Protein AF-A0A061JCB0-F1 (afdb_monomer_lite)

Radius of gyration: 28.67 Å; chains: 1; bounding box: 93×59×86 Å

Sequence (333 aa):
MTHAEHAKASSSSSSHDGDSLHECFSLAPPMVACLVRHIDRAMGAVTTPPAIERCVVELQAYFQPYIAASRVVKNCIPGSKLRLQFGKAMDVSTGVSSSLLNVYILAVDQSYSRPRLLTHVARRWRALLEGVGQEGHALVMLYHQDLVDAASFSVHQASGVAGGADGTKRPDQRKADAAVAALEPYFEELKALRFAPHQMCAYLPNEAPIRVLERLRAAFVERTMRLTAAFDGYQQRRLHPARTDSNINSHSNCATAATVDVWNLHECWRRGYDLARHLLQLGVVKEARKVFARMFSVYYYHSEDYGFVKSKATLARLGKFSNVFDPGHFRWA

pLDDT: mean 75.89, std 20.03, range [28.17, 95.88]

Secondary structure (DSSP, 8-state):
-------------------HHHHHT--PPPEEEEE--EE-TTS-EEPPPHHHHHHHHHHHHHH-S-EEGGGT-TTSPTT-EE--EEEEESSSSTTTTT-SEEEEEEESSSTT--HHHHHHHHHHHHHHHHHTT-TTSEEEEEE-HHHHHHHHHHHHHHTT----SS------HHHHHHHHHHHHHHHHHHHHTT--GGGEEE--TTTHHHHHHHHHHHHHHHHHHHHHHHHHHHHHHHHS------------------------HHHHHHHHHHHHHHHHHTT-HHHHHHHHHHHHHHHHHTGGG-HHHH-HHHHHHHTTSPPTT-GGGG---

Organism: NCBI:txid429131

Foldseek 3Di:
DDDDDDDPPPDPPPDPPPCPPCVVPDQDAAEEEEEQWDAFPVRDTDDRPVVVVVLLVLLQVVCPPWDQLCLQDVQFDPPDTGGYHYHYDPDLQPAQQRHLAYEYEDECQDPRHDLVRLLVVVLVSLVNNVVNVNNLRAAYAYEYPLQQLQLVVVVCVVVPVPPPDDDDPRRDVVVNVVVVVSCVSNVVSCVVSVDDPLRYDYDHSVCVSVSNSVSSNVSLVVVLVVLVCQLVVLVVCVVCVDPPPPPPPDDDDDPPPPPSPDRDLVSSVVSLVVNLSSCVSSRNNVVSVVSVVVSVVVCVVCVCVPVLVVDPVSVVVVVPPDDPPPVVVVPDD

Structure (mmCIF, N/CA/C/O backbone):
data_AF-A0A061JCB0-F1
#
_entry.id   AF-A0A061JCB0-F1
#
loop_
_atom_site.group_PDB
_atom_site.id
_atom_site.type_symbol
_atom_site.label_atom_id
_atom_site.label_alt_id
_atom_site.label_comp_id
_atom_site.label_asym_id
_atom_site.label_entity_id
_atom_site.label_seq_id
_atom_site.pdbx_PDB_ins_code
_atom_site.Cartn_x
_atom_site.Cartn_y
_atom_site.Cartn_z
_atom_site.occupancy
_atom_site.B_iso_or_equiv
_atom_site.auth_seq_id
_atom_site.auth_comp_id
_atom_site.auth_asym_id
_atom_site.auth_atom_id
_atom_site.pdbx_PDB_model_num
ATOM 1 N N . MET A 1 1 ? -46.391 -40.003 -29.686 1.00 32.47 1 MET A N 1
ATOM 2 C CA . MET A 1 1 ? -45.315 -40.862 -30.223 1.00 32.47 1 MET A CA 1
ATOM 3 C C . MET A 1 1 ? -44.395 -39.952 -31.033 1.00 32.47 1 MET A C 1
ATOM 5 O O . MET A 1 1 ? -44.839 -39.487 -32.067 1.00 32.47 1 MET A O 1
ATOM 9 N N . THR A 1 2 ? -43.428 -39.267 -30.412 1.00 30.86 2 THR A N 1
ATOM 10 C CA . THR A 1 2 ? -42.030 -39.657 -30.076 1.00 30.86 2 THR A CA 1
ATOM 11 C C . THR A 1 2 ? -41.062 -39.724 -31.265 1.00 30.86 2 THR A C 1
ATOM 13 O O . THR A 1 2 ? -41.384 -40.327 -32.280 1.00 30.86 2 THR A O 1
ATOM 16 N N . HIS A 1 3 ? -39.862 -39.170 -31.011 1.00 29.38 3 HIS A N 1
ATOM 17 C CA . HIS A 1 3 ? -38.623 -39.058 -31.811 1.00 29.38 3 HIS A CA 1
ATOM 18 C C . HIS A 1 3 ? -38.608 -37.926 -32.861 1.00 29.38 3 HIS A C 1
ATOM 20 O O . HIS A 1 3 ? -39.364 -37.970 -33.819 1.00 29.38 3 HIS A O 1
ATOM 26 N N . ALA A 1 4 ? -37.941 -36.775 -32.671 1.00 31.05 4 ALA A N 1
ATOM 27 C CA . ALA A 1 4 ? -36.541 -36.455 -32.320 1.00 31.05 4 ALA A CA 1
ATOM 28 C C . ALA A 1 4 ? -35.542 -36.783 -33.443 1.00 31.05 4 ALA A C 1
ATOM 30 O O . ALA A 1 4 ? -35.268 -37.954 -33.654 1.00 31.05 4 ALA A O 1
ATOM 31 N N . GLU A 1 5 ? -34.992 -35.752 -34.108 1.00 31.31 5 GLU A N 1
ATOM 32 C CA . GLU A 1 5 ? -33.539 -35.505 -34.209 1.00 31.31 5 GLU A CA 1
ATOM 33 C C . GLU A 1 5 ? -33.186 -34.238 -35.030 1.00 31.31 5 GLU A C 1
ATOM 35 O O . GLU A 1 5 ? -33.538 -34.074 -36.192 1.00 31.31 5 GLU A O 1
ATOM 40 N N . HIS A 1 6 ? -32.462 -33.341 -34.353 1.00 30.08 6 HIS A N 1
ATOM 41 C CA . HIS A 1 6 ? -31.379 -32.472 -34.834 1.00 30.08 6 HIS A CA 1
ATOM 42 C C . HIS A 1 6 ? -31.551 -31.578 -36.078 1.00 30.08 6 HIS A C 1
ATOM 44 O O . HIS A 1 6 ? -30.892 -31.754 -37.101 1.00 30.08 6 HIS A O 1
ATOM 50 N N . ALA A 1 7 ? -32.235 -30.445 -35.888 1.00 30.98 7 ALA A N 1
ATOM 51 C CA . ALA A 1 7 ? -31.918 -29.218 -36.618 1.00 30.98 7 ALA A CA 1
ATOM 52 C C . ALA A 1 7 ? -30.652 -28.571 -36.021 1.00 30.98 7 ALA A C 1
ATOM 54 O O . ALA A 1 7 ? -30.688 -27.913 -34.980 1.00 30.98 7 ALA A O 1
ATOM 55 N N . LYS A 1 8 ? -29.510 -28.779 -36.684 1.00 28.89 8 LYS A N 1
ATOM 56 C CA . LYS A 1 8 ? -28.249 -28.072 -36.427 1.00 28.89 8 LYS A CA 1
ATOM 57 C C . LYS A 1 8 ? -28.395 -26.641 -36.960 1.00 28.89 8 LYS A C 1
ATOM 59 O O . LYS A 1 8 ? -28.036 -26.348 -38.095 1.00 28.89 8 LYS A O 1
ATOM 64 N N . ALA A 1 9 ? -28.984 -25.760 -36.156 1.00 29.95 9 ALA A N 1
ATOM 65 C CA . ALA A 1 9 ? -28.981 -24.330 -36.425 1.00 29.95 9 ALA A CA 1
ATOM 66 C C . ALA A 1 9 ? -27.558 -23.802 -36.205 1.00 29.95 9 ALA A C 1
ATOM 68 O O . ALA A 1 9 ? -27.100 -23.629 -35.078 1.00 29.95 9 ALA A O 1
ATOM 69 N N . SER A 1 10 ? -26.845 -23.574 -37.304 1.00 30.05 10 SER A N 1
ATOM 70 C CA . SER A 1 10 ? -25.651 -22.741 -37.353 1.00 30.05 10 SER A CA 1
ATOM 71 C C . SER A 1 10 ? -26.053 -21.289 -37.084 1.00 30.05 10 SER A C 1
ATOM 73 O O . SER A 1 10 ? -26.200 -20.491 -38.007 1.00 30.05 10 SER A O 1
ATOM 75 N N . SER A 1 11 ? -26.281 -20.946 -35.818 1.00 28.17 11 SER A N 1
ATOM 76 C CA . SER A 1 11 ? -26.305 -19.554 -35.386 1.00 28.17 11 SER A CA 1
ATOM 77 C C . SER A 1 11 ? -24.862 -19.119 -35.174 1.00 28.17 11 SER A C 1
ATOM 79 O O . SER A 1 11 ? -24.219 -19.510 -34.200 1.00 28.17 11 SER A O 1
ATOM 81 N N . SER A 1 12 ? -24.355 -18.335 -36.119 1.00 31.73 12 SER A N 1
ATOM 82 C CA . SER A 1 12 ? -23.126 -17.561 -36.007 1.00 31.73 12 SER A CA 1
ATOM 83 C C . SER A 1 12 ? -23.240 -16.588 -34.831 1.00 31.73 12 SER A C 1
ATOM 85 O O . SER A 1 12 ? -23.612 -15.427 -34.998 1.00 31.73 12 SER A O 1
ATOM 87 N N . SER A 1 13 ? -22.955 -17.065 -33.620 1.00 30.12 13 SER A N 1
ATOM 88 C CA . SER A 1 13 ? -22.641 -16.195 -32.498 1.00 30.12 13 SER A CA 1
ATOM 89 C C . SER A 1 13 ? -21.260 -15.619 -32.774 1.00 30.12 13 SER A C 1
ATOM 91 O O . SER A 1 13 ? -20.255 -16.316 -32.637 1.00 30.12 13 SER A O 1
ATOM 93 N N . SER A 1 14 ? -21.230 -14.366 -33.218 1.00 32.16 14 SER A N 1
ATOM 94 C CA . SER A 1 14 ? -20.045 -13.519 -33.244 1.00 32.16 14 SER A CA 1
ATOM 95 C C . SER A 1 14 ? -19.426 -13.502 -31.846 1.00 32.16 14 SER A C 1
ATOM 97 O O . SER A 1 14 ? -19.836 -12.730 -30.977 1.00 32.16 14 SER A O 1
ATOM 99 N N . SER A 1 15 ? -18.475 -14.402 -31.606 1.00 34.78 15 SER A N 1
ATOM 100 C CA . SER A 1 15 ? -17.586 -14.317 -30.463 1.00 34.78 15 SER A CA 1
ATOM 101 C C . SER A 1 15 ? -16.770 -13.051 -30.652 1.00 34.78 15 SER A C 1
ATOM 103 O O . SER A 1 15 ? -16.022 -12.928 -31.619 1.00 34.78 15 SER A O 1
ATOM 105 N N . HIS A 1 16 ? -16.975 -12.099 -29.750 1.00 38.66 16 HIS A N 1
ATOM 106 C CA . HIS A 1 16 ? -16.062 -11.000 -29.518 1.00 38.66 16 HIS A CA 1
ATOM 107 C C . HIS A 1 16 ? -14.629 -11.548 -29.413 1.00 38.66 16 HIS A C 1
ATOM 109 O O . HIS A 1 16 ? -14.226 -12.023 -28.354 1.00 38.66 16 HIS A O 1
ATOM 115 N N . ASP A 1 17 ? -13.864 -11.442 -30.500 1.00 35.50 17 ASP A N 1
ATOM 116 C CA . ASP A 1 17 ? -12.410 -11.289 -30.463 1.00 35.50 17 ASP A CA 1
ATOM 117 C C . ASP A 1 17 ? -12.132 -9.926 -29.812 1.00 35.50 17 ASP A C 1
ATOM 119 O O . ASP A 1 17 ? -11.860 -8.919 -30.462 1.00 35.50 17 ASP A O 1
ATOM 123 N N . GLY A 1 18 ? -12.334 -9.862 -28.497 1.00 39.66 18 GLY A N 1
ATOM 124 C CA . GLY A 1 18 ? -11.894 -8.752 -27.672 1.00 39.66 18 GLY A CA 1
ATOM 125 C C . GLY A 1 18 ? -10.398 -8.895 -27.439 1.00 39.66 18 GLY A C 1
ATOM 126 O O . GLY A 1 18 ? -9.989 -9.585 -26.516 1.00 39.66 18 GLY A O 1
ATOM 127 N N . ASP A 1 19 ? -9.611 -8.273 -28.312 1.00 42.72 19 ASP A N 1
ATOM 128 C CA . ASP A 1 19 ? -8.216 -7.869 -28.130 1.00 42.72 19 ASP A CA 1
ATOM 129 C C . ASP A 1 19 ? -7.320 -8.767 -27.247 1.00 42.72 19 ASP A C 1
ATOM 131 O O . ASP A 1 19 ? -6.926 -8.401 -26.136 1.00 42.72 19 ASP A O 1
ATOM 135 N N . SER A 1 20 ? -6.850 -9.887 -27.797 1.00 44.62 20 SER A N 1
ATOM 136 C CA . SER A 1 20 ? -5.779 -10.705 -27.195 1.00 44.62 20 SER A CA 1
ATOM 137 C C . SER A 1 20 ? -4.491 -9.909 -26.905 1.00 44.62 20 SER A C 1
ATOM 139 O O . SER A 1 20 ? -3.768 -10.195 -25.951 1.00 44.62 20 SER A O 1
ATOM 141 N N . LEU A 1 21 ? -4.222 -8.841 -27.667 1.00 35.22 21 LEU A N 1
ATOM 142 C CA . LEU A 1 21 ? -3.113 -7.914 -27.409 1.00 35.22 21 LEU A CA 1
ATOM 143 C C . LEU A 1 21 ? -3.344 -7.038 -26.168 1.00 35.22 21 LEU A C 1
ATOM 145 O O . LEU A 1 21 ? -2.385 -6.687 -25.478 1.00 35.22 21 LEU A O 1
ATOM 149 N N . HIS A 1 22 ? -4.594 -6.693 -25.851 1.00 41.06 22 HIS A N 1
ATOM 150 C CA . HIS A 1 22 ? -4.912 -5.843 -24.705 1.00 41.06 22 HIS A CA 1
ATOM 151 C C . HIS A 1 22 ? -4.669 -6.576 -23.378 1.00 41.06 22 HIS A C 1
ATOM 153 O O . HIS A 1 22 ? -4.279 -5.940 -22.395 1.00 41.06 22 HIS A O 1
ATOM 159 N N . GLU A 1 23 ? -4.801 -7.907 -23.359 1.00 39.34 23 GLU A N 1
ATOM 160 C CA . GLU A 1 23 ? -4.365 -8.751 -22.241 1.00 39.34 23 GLU A CA 1
ATOM 161 C C . GLU A 1 23 ? -2.835 -8.787 -22.117 1.00 39.34 23 GLU A C 1
ATOM 163 O O . GLU A 1 23 ? -2.316 -8.615 -21.010 1.00 39.34 23 GLU A O 1
ATOM 168 N N . CYS A 1 24 ? -2.098 -8.895 -23.233 1.00 38.78 24 CYS A N 1
ATOM 169 C CA . CYS A 1 24 ? -0.627 -8.918 -23.237 1.00 38.78 24 CYS A CA 1
ATOM 170 C C . CYS A 1 24 ? 0.023 -7.626 -22.711 1.00 38.78 24 CYS A C 1
ATOM 172 O O . CYS A 1 24 ? 1.115 -7.676 -22.142 1.00 38.78 24 CYS A O 1
ATOM 174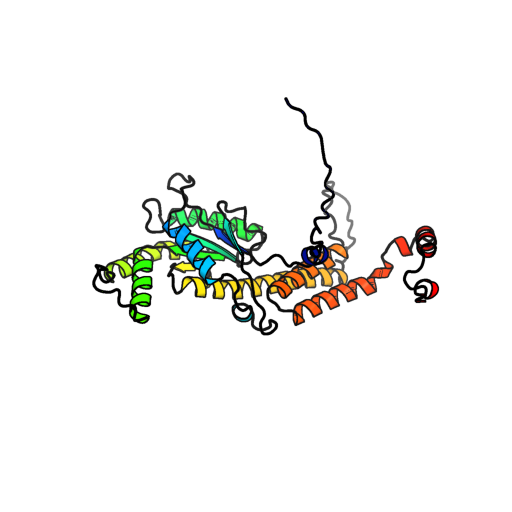 N N . PHE A 1 25 ? -0.637 -6.474 -22.875 1.00 49.41 25 PHE A N 1
ATOM 175 C CA . PHE A 1 25 ? -0.157 -5.174 -22.386 1.00 49.41 25 PHE A CA 1
ATOM 176 C C . PHE A 1 25 ? -0.891 -4.678 -21.131 1.00 49.41 25 PHE A C 1
ATOM 178 O O . PHE A 1 25 ? -0.628 -3.566 -20.659 1.00 49.41 25 PHE A O 1
ATOM 185 N N . SER A 1 26 ? -1.783 -5.490 -20.553 1.00 59.59 26 SER A N 1
ATOM 186 C CA . SER A 1 26 ? -2.476 -5.134 -19.318 1.00 59.59 26 SER A CA 1
ATOM 187 C C . SER A 1 26 ? -1.507 -5.162 -18.128 1.00 59.59 26 SER A C 1
ATOM 189 O O . SER A 1 26 ? -0.981 -6.192 -17.702 1.00 59.59 26 SER A O 1
ATOM 191 N N . LEU A 1 27 ? -1.234 -3.988 -17.561 1.00 70.44 27 LEU A N 1
ATOM 192 C CA . LEU A 1 27 ? -0.465 -3.897 -16.327 1.00 70.44 27 LEU A CA 1
ATOM 193 C C . LEU A 1 27 ? -1.341 -4.400 -15.184 1.00 70.44 27 LEU A C 1
ATOM 195 O O . LEU A 1 27 ? -2.341 -3.764 -14.849 1.00 70.44 27 LEU A O 1
ATOM 199 N N . ALA A 1 28 ? -0.946 -5.515 -14.560 1.00 76.06 28 ALA A N 1
ATOM 200 C CA . ALA A 1 28 ? -1.632 -5.973 -13.356 1.00 76.06 28 ALA A CA 1
ATOM 201 C C . ALA A 1 28 ? -1.696 -4.817 -12.337 1.00 76.06 28 ALA A C 1
ATOM 203 O O . ALA A 1 28 ? -0.666 -4.171 -12.096 1.00 76.06 28 ALA A O 1
ATOM 204 N N . PRO A 1 29 ? -2.872 -4.521 -11.768 1.00 80.06 29 PRO A N 1
ATOM 205 C CA . PRO A 1 29 ? -3.023 -3.431 -10.817 1.00 80.06 29 PRO A CA 1
ATOM 206 C C . PRO A 1 29 ? -2.165 -3.677 -9.565 1.00 80.06 29 PRO A C 1
ATOM 208 O O . PRO A 1 29 ? -2.007 -4.823 -9.136 1.00 80.06 29 PRO A O 1
ATOM 211 N N . PRO A 1 30 ? -1.594 -2.621 -8.964 1.00 85.19 30 PRO A N 1
ATOM 212 C CA . PRO A 1 30 ? -0.829 -2.764 -7.736 1.00 85.19 30 PRO A CA 1
ATOM 213 C C . PRO A 1 30 ? -1.707 -3.267 -6.587 1.00 85.19 30 PRO A C 1
ATOM 215 O O . PRO A 1 30 ? -2.845 -2.827 -6.405 1.00 85.19 30 PRO A O 1
ATOM 218 N N . MET A 1 31 ? -1.145 -4.186 -5.803 1.00 87.75 31 MET A N 1
ATOM 219 C CA . MET A 1 31 ? -1.835 -4.871 -4.714 1.00 87.75 31 MET A CA 1
ATOM 220 C C . MET A 1 31 ? -1.446 -4.296 -3.348 1.00 87.75 31 MET A C 1
ATOM 222 O O . MET A 1 31 ? -0.266 -4.106 -3.059 1.00 87.75 31 MET A O 1
ATOM 226 N N . VAL A 1 32 ? -2.435 -4.081 -2.490 1.00 90.25 32 VAL A N 1
ATOM 227 C CA . VAL A 1 32 ? -2.294 -3.903 -1.045 1.00 90.25 32 VAL A CA 1
ATOM 228 C C . VAL A 1 32 ? -2.710 -5.218 -0.392 1.00 90.25 32 VAL A C 1
ATOM 230 O O . VAL A 1 32 ? -3.867 -5.627 -0.494 1.00 90.25 32 VAL A O 1
ATOM 233 N N . ALA A 1 33 ? -1.760 -5.914 0.227 1.00 89.69 33 ALA A N 1
ATOM 234 C CA . ALA A 1 33 ? -2.024 -7.172 0.914 1.00 89.69 33 ALA A CA 1
ATOM 235 C C . ALA A 1 33 ? -2.429 -6.881 2.363 1.00 89.69 33 ALA A C 1
ATOM 237 O O . ALA A 1 33 ? -1.643 -6.319 3.121 1.00 89.69 33 ALA A O 1
ATOM 238 N N . CYS A 1 34 ? -3.642 -7.259 2.751 1.00 89.25 34 CYS A N 1
ATOM 239 C CA . CYS A 1 34 ? -4.166 -7.101 4.102 1.00 89.25 34 CYS A CA 1
ATOM 240 C C . CYS A 1 34 ? -4.061 -8.432 4.850 1.00 89.25 34 CYS A C 1
ATOM 242 O O . CYS A 1 34 ? -4.858 -9.343 4.622 1.00 89.25 34 CYS A O 1
ATOM 244 N N . LEU A 1 35 ? -3.081 -8.544 5.744 1.00 86.06 35 LEU A N 1
ATOM 245 C CA . LEU A 1 35 ? -2.986 -9.640 6.697 1.00 86.06 35 LEU A CA 1
ATOM 246 C C . LEU A 1 35 ? -4.048 -9.438 7.782 1.00 86.06 35 LEU A C 1
ATOM 248 O O . LEU A 1 35 ? -4.054 -8.431 8.487 1.00 86.06 35 LEU A O 1
ATOM 252 N N . VAL A 1 36 ? -4.940 -10.415 7.908 1.00 81.31 36 VAL A N 1
ATOM 253 C CA . VAL A 1 36 ? -6.072 -10.392 8.857 1.00 81.31 36 VAL A CA 1
ATOM 254 C C . VAL A 1 36 ? -6.073 -11.596 9.797 1.00 81.31 36 VAL A C 1
ATOM 256 O O . VAL A 1 36 ? -7.082 -11.919 10.423 1.00 81.31 36 VAL A O 1
ATOM 259 N N . ARG A 1 37 ? -4.967 -12.341 9.828 1.00 78.19 37 ARG A N 1
ATOM 260 C CA . ARG A 1 37 ? -4.834 -13.526 10.669 1.00 78.19 37 ARG A CA 1
ATOM 261 C C . ARG A 1 37 ? -4.714 -13.099 12.125 1.00 78.19 37 ARG A C 1
ATOM 263 O O . ARG A 1 37 ? -3.803 -12.352 12.469 1.00 78.19 37 ARG A O 1
ATOM 270 N N . HIS A 1 38 ? -5.570 -13.655 12.974 1.00 78.69 38 HIS A N 1
ATOM 271 C CA . HIS A 1 38 ? -5.432 -13.560 14.423 1.00 78.69 38 HIS A CA 1
ATOM 272 C C . HIS A 1 38 ? -4.927 -14.887 14.971 1.00 78.69 38 HIS A C 1
ATOM 274 O O . HIS A 1 38 ? -5.180 -15.955 14.407 1.00 78.69 38 HIS A O 1
ATOM 280 N N . ILE A 1 39 ? -4.166 -14.800 16.053 1.00 78.31 39 ILE A N 1
ATOM 281 C CA . ILE A 1 39 ? -3.607 -15.954 16.743 1.00 78.31 39 ILE A CA 1
ATOM 282 C C . ILE A 1 39 ? -4.070 -15.883 18.199 1.00 78.31 39 ILE A C 1
ATOM 284 O O . ILE A 1 39 ? -4.176 -14.782 18.741 1.00 78.31 39 ILE A O 1
ATOM 288 N N . ASP A 1 40 ? -4.392 -17.025 18.803 1.00 78.75 40 ASP A N 1
ATOM 289 C CA . ASP A 1 40 ? -4.737 -17.123 20.222 1.00 78.75 40 ASP A CA 1
ATOM 290 C C . ASP A 1 40 ? -3.498 -17.337 21.111 1.00 78.75 40 ASP A C 1
ATOM 292 O O . ASP A 1 40 ? -2.347 -17.338 20.668 1.00 78.75 40 ASP A O 1
ATOM 296 N N . ARG A 1 41 ? -3.737 -17.547 22.409 1.00 75.50 41 ARG A N 1
ATOM 297 C CA . ARG A 1 41 ? -2.683 -17.811 23.399 1.00 75.50 41 ARG A CA 1
ATOM 298 C C . ARG A 1 41 ? -1.953 -19.139 23.177 1.00 75.50 41 ARG A C 1
ATOM 300 O O . ARG A 1 41 ? -0.826 -19.272 23.642 1.00 75.50 41 ARG A O 1
ATOM 307 N N . ALA A 1 42 ? -2.581 -20.100 22.505 1.00 79.31 42 ALA A N 1
ATOM 308 C CA . ALA A 1 42 ? -2.003 -21.399 22.178 1.00 79.31 42 ALA A CA 1
ATOM 309 C C . ALA A 1 42 ? -1.254 -21.381 20.834 1.00 79.31 42 ALA A C 1
ATOM 311 O O . ALA A 1 42 ? -0.844 -22.432 20.346 1.00 79.31 42 ALA A O 1
ATOM 312 N N . MET A 1 43 ? -1.054 -20.199 20.238 1.00 75.19 43 MET A N 1
ATOM 313 C CA . MET A 1 43 ? -0.470 -20.025 18.907 1.00 75.19 43 MET A CA 1
ATOM 314 C C . MET A 1 43 ? -1.323 -20.621 17.769 1.00 75.19 43 MET A C 1
ATOM 316 O O . MET A 1 43 ? -0.846 -20.767 16.638 1.00 75.19 43 MET A O 1
ATOM 320 N N . GLY A 1 44 ? -2.595 -20.919 18.045 1.00 77.06 44 GLY A N 1
ATOM 321 C CA . GLY A 1 44 ? -3.584 -21.395 17.088 1.00 77.06 44 GLY A CA 1
ATOM 322 C C . GLY A 1 44 ? -4.169 -20.254 16.261 1.00 77.06 44 GLY A C 1
ATOM 323 O O . GLY A 1 44 ? -4.292 -19.123 16.730 1.00 77.06 44 GLY A O 1
ATOM 324 N N . ALA A 1 45 ? -4.512 -20.529 15.000 1.00 80.81 45 ALA A N 1
ATOM 325 C CA . ALA A 1 45 ? -5.217 -19.558 14.168 1.00 80.81 45 ALA A CA 1
ATOM 326 C C . ALA A 1 45 ? -6.655 -19.378 14.673 1.00 80.81 45 ALA A C 1
ATOM 328 O O . ALA A 1 45 ? -7.362 -20.359 14.889 1.00 80.81 45 ALA A O 1
ATOM 329 N N . VAL A 1 46 ? -7.083 -18.126 14.816 1.00 82.38 46 VAL A N 1
ATOM 330 C CA . VAL A 1 46 ? -8.441 -17.757 15.230 1.00 82.38 46 VAL A CA 1
ATOM 331 C C . VAL A 1 46 ? -9.164 -17.133 14.050 1.00 82.38 46 VAL A C 1
ATOM 333 O O . VAL A 1 46 ? -8.551 -16.447 13.225 1.00 82.38 46 VAL A O 1
ATOM 336 N N . THR A 1 47 ? -10.476 -17.347 13.985 1.00 84.12 47 THR A N 1
ATOM 337 C CA . THR A 1 47 ? -11.358 -16.653 13.048 1.00 84.12 47 THR A CA 1
ATOM 338 C C . THR A 1 47 ? -11.134 -15.146 13.135 1.00 84.12 47 THR A C 1
ATOM 340 O O . THR A 1 47 ? -11.122 -14.572 14.225 1.00 84.12 47 THR A O 1
ATOM 343 N N . THR A 1 48 ? -10.948 -14.502 11.984 1.00 86.62 48 THR A N 1
ATOM 344 C CA . THR A 1 48 ? -10.821 -13.047 11.906 1.00 86.62 48 THR A CA 1
ATOM 345 C C . THR A 1 48 ? -12.069 -12.393 12.514 1.00 86.62 48 THR A C 1
ATOM 347 O O . THR A 1 48 ? -13.179 -12.722 12.092 1.00 86.62 48 THR A O 1
ATOM 350 N N . PRO A 1 49 ? -11.928 -11.473 13.486 1.00 88.56 49 PRO A N 1
ATOM 351 C CA . PRO A 1 49 ? -13.064 -10.768 14.058 1.00 88.56 49 PRO A CA 1
ATOM 352 C C . PRO A 1 49 ? -13.862 -10.025 12.977 1.00 88.56 49 PRO A C 1
ATOM 354 O O . PRO A 1 49 ? -13.253 -9.349 12.141 1.00 88.56 49 PRO A O 1
ATOM 357 N N . PRO A 1 50 ? -15.209 -10.036 13.024 1.00 90.44 50 PRO A N 1
ATOM 358 C CA . PRO A 1 50 ? -16.042 -9.338 12.040 1.00 90.44 50 PRO A CA 1
ATOM 359 C C . PRO A 1 50 ? -15.754 -7.836 11.934 1.00 90.44 50 PRO A C 1
ATOM 361 O O . PRO A 1 50 ? -16.027 -7.213 10.911 1.00 90.44 50 PRO A O 1
ATOM 364 N N . ALA A 1 51 ? -15.228 -7.229 13.001 1.00 90.38 51 ALA A N 1
ATOM 365 C CA . ALA A 1 51 ? -14.835 -5.826 13.004 1.00 90.38 51 ALA A CA 1
ATOM 366 C C . ALA A 1 51 ? -13.628 -5.565 12.084 1.00 90.38 51 ALA A C 1
ATOM 368 O O . ALA A 1 51 ? -13.622 -4.600 11.330 1.00 90.38 51 ALA A O 1
ATOM 369 N N . ILE A 1 52 ? -12.653 -6.478 12.065 1.00 91.38 52 ILE A N 1
ATOM 370 C CA . ILE A 1 52 ? -11.462 -6.391 11.210 1.00 91.38 52 ILE A CA 1
ATOM 371 C C . ILE A 1 52 ? -11.823 -6.619 9.744 1.00 91.38 52 ILE A C 1
ATOM 373 O O . ILE A 1 52 ? -11.290 -5.946 8.863 1.00 91.38 52 ILE A O 1
ATOM 377 N N . GLU A 1 53 ? -12.762 -7.527 9.470 1.00 90.56 53 GLU A N 1
ATOM 378 C CA . GLU A 1 53 ? -13.279 -7.709 8.111 1.00 90.56 53 GLU A CA 1
ATOM 379 C C . GLU A 1 53 ? -13.952 -6.436 7.594 1.00 90.56 53 GLU A C 1
ATOM 381 O O . GLU A 1 53 ? -13.675 -6.014 6.470 1.00 90.56 53 GLU A O 1
ATOM 386 N N . ARG A 1 54 ? -14.753 -5.773 8.440 1.00 91.81 54 ARG A N 1
ATOM 387 C CA . ARG A 1 54 ? -15.348 -4.468 8.126 1.00 91.81 54 ARG A CA 1
ATOM 388 C C . ARG A 1 54 ? -14.288 -3.411 7.825 1.00 91.81 54 ARG A C 1
ATOM 390 O O . ARG A 1 54 ? -14.412 -2.745 6.804 1.00 91.81 54 ARG A O 1
ATOM 397 N N . CYS A 1 55 ? -13.209 -3.327 8.606 1.00 91.94 55 CYS A N 1
ATOM 398 C CA . CYS A 1 55 ? -12.110 -2.396 8.327 1.00 91.94 55 CYS A CA 1
ATOM 399 C C . CYS A 1 55 ? -11.498 -2.597 6.932 1.00 91.94 55 CYS A C 1
ATOM 401 O O . CYS A 1 55 ? -11.223 -1.632 6.222 1.00 91.94 55 CYS A O 1
ATOM 403 N N . VAL A 1 56 ? -11.282 -3.850 6.513 1.00 91.31 56 VAL A N 1
ATOM 404 C CA . VAL A 1 56 ? -10.731 -4.142 5.178 1.00 91.31 56 VAL A CA 1
ATOM 405 C C . VAL A 1 56 ? -11.712 -3.736 4.079 1.00 91.31 56 VAL A C 1
ATOM 407 O O . VAL A 1 56 ? -11.292 -3.150 3.083 1.00 91.31 56 VAL A O 1
ATOM 410 N N . VAL A 1 57 ? -13.008 -4.002 4.268 1.00 92.06 57 VAL A N 1
ATOM 411 C CA . VAL A 1 57 ? -14.061 -3.601 3.322 1.00 92.06 57 VAL A CA 1
ATOM 412 C C . VAL A 1 57 ? -14.172 -2.077 3.225 1.00 92.06 57 VAL A C 1
ATOM 414 O O . VAL A 1 57 ? -14.243 -1.551 2.118 1.00 92.06 57 VAL A O 1
ATOM 417 N N . GLU A 1 58 ? -14.132 -1.359 4.348 1.00 92.00 58 GLU A N 1
ATOM 418 C CA . GLU A 1 58 ? -14.161 0.110 4.399 1.00 92.00 58 GLU A CA 1
ATOM 419 C C . GLU A 1 58 ? -12.956 0.729 3.686 1.00 92.00 58 GLU A C 1
ATOM 421 O O . GLU A 1 58 ? -13.114 1.612 2.840 1.00 92.00 58 GLU A O 1
ATOM 426 N N . LEU A 1 59 ? -11.748 0.229 3.973 1.00 92.75 59 LEU A N 1
ATOM 427 C CA . LEU A 1 59 ? -10.538 0.652 3.273 1.00 92.75 59 LEU A CA 1
ATOM 428 C C . LEU A 1 59 ? -10.668 0.382 1.773 1.00 92.75 59 LEU A C 1
ATOM 430 O O . LEU A 1 59 ? -10.452 1.283 0.966 1.00 92.75 59 LEU A O 1
ATOM 434 N N . GLN A 1 60 ? -11.073 -0.827 1.385 1.00 92.75 60 GLN A N 1
ATOM 435 C CA . GLN A 1 60 ? -11.265 -1.174 -0.019 1.00 92.75 60 GLN A CA 1
ATOM 436 C C . GLN A 1 60 ? -12.271 -0.235 -0.703 1.00 92.75 60 GLN A C 1
ATOM 438 O O . GLN A 1 60 ? -11.981 0.261 -1.792 1.00 92.75 60 GLN A O 1
ATOM 443 N N . ALA A 1 61 ? -13.411 0.041 -0.068 1.00 92.44 61 ALA A N 1
ATOM 444 C CA . ALA A 1 61 ? -14.439 0.933 -0.595 1.00 92.44 61 ALA A CA 1
ATOM 445 C C . ALA A 1 61 ? -13.908 2.359 -0.800 1.00 92.44 61 ALA A C 1
ATOM 447 O O . ALA A 1 61 ? -14.173 2.962 -1.836 1.00 92.44 61 ALA A O 1
ATOM 448 N N . TYR A 1 62 ? -13.088 2.871 0.126 1.00 92.00 62 TYR A N 1
ATOM 449 C CA . TYR A 1 62 ? -12.478 4.199 0.007 1.00 92.00 62 TYR A CA 1
ATOM 450 C C . TYR A 1 62 ? -11.564 4.336 -1.223 1.00 92.00 62 TYR A C 1
ATOM 452 O O . TYR A 1 62 ? -11.470 5.405 -1.830 1.00 92.00 62 TYR A O 1
ATOM 460 N N . PHE A 1 63 ? -10.855 3.266 -1.587 1.00 92.25 63 PHE A N 1
ATOM 461 C CA . PHE A 1 63 ? -9.892 3.272 -2.691 1.00 92.25 63 PHE A CA 1
ATOM 462 C C . PHE A 1 63 ? -10.477 2.821 -4.036 1.00 92.25 63 PHE A C 1
ATOM 464 O O . PHE A 1 63 ? -9.793 2.923 -5.061 1.00 92.25 63 PHE A O 1
ATOM 471 N N . GLN A 1 64 ? -11.714 2.322 -4.050 1.00 89.75 64 GLN A N 1
ATOM 472 C CA . GLN A 1 64 ? -12.379 1.821 -5.247 1.00 89.75 64 GLN A CA 1
ATOM 473 C C . GLN A 1 64 ? -13.308 2.863 -5.893 1.00 89.75 64 GLN A C 1
ATOM 475 O O . GLN A 1 64 ? -13.840 3.738 -5.218 1.00 89.75 64 GLN A O 1
ATOM 480 N N . PRO A 1 65 ? -13.522 2.779 -7.222 1.00 88.12 65 PRO A N 1
ATOM 481 C CA . PRO A 1 65 ? -12.860 1.868 -8.165 1.00 88.12 65 PRO A CA 1
ATOM 482 C C . PRO A 1 65 ? -11.441 2.320 -8.551 1.00 88.12 65 PRO A C 1
ATOM 484 O O . PRO A 1 65 ? -10.623 1.494 -8.961 1.00 88.12 65 PRO A O 1
ATOM 487 N N . TYR A 1 66 ? -11.141 3.614 -8.399 1.00 91.38 66 TYR A N 1
ATOM 488 C CA . TYR A 1 66 ? -9.842 4.205 -8.702 1.00 91.38 66 TYR A CA 1
ATOM 489 C C . TYR A 1 66 ? -9.547 5.393 -7.787 1.00 91.38 66 TYR A C 1
ATOM 491 O O . TYR A 1 66 ? -10.450 6.151 -7.437 1.00 91.38 66 TYR A O 1
ATOM 499 N N . ILE A 1 67 ? -8.264 5.644 -7.530 1.00 92.94 67 ILE A N 1
ATOM 500 C CA . ILE A 1 67 ? -7.785 6.916 -6.978 1.00 92.94 67 ILE A CA 1
ATOM 501 C C . ILE A 1 67 ? -6.945 7.674 -8.002 1.00 92.94 67 ILE A C 1
ATOM 503 O O . ILE A 1 67 ? -6.354 7.080 -8.900 1.00 92.94 67 ILE A O 1
ATOM 507 N N . ALA A 1 68 ? -6.849 8.996 -7.870 1.00 92.31 68 ALA A N 1
ATOM 508 C CA . ALA A 1 68 ? -5.912 9.763 -8.684 1.00 92.31 68 ALA A CA 1
ATOM 509 C C . ALA A 1 68 ? -4.469 9.333 -8.368 1.00 92.31 68 ALA A C 1
ATOM 511 O O . ALA A 1 68 ? -4.060 9.347 -7.204 1.00 92.31 68 ALA A O 1
ATOM 512 N N . ALA A 1 69 ? -3.684 8.984 -9.393 1.00 92.00 69 ALA A N 1
ATOM 513 C CA . ALA A 1 69 ? -2.287 8.574 -9.220 1.00 92.00 69 ALA A CA 1
ATOM 514 C C . ALA A 1 69 ? -1.435 9.683 -8.576 1.00 92.00 69 ALA A C 1
ATOM 516 O O . ALA A 1 69 ? -0.506 9.394 -7.820 1.00 92.00 69 ALA A O 1
ATOM 517 N N . SER A 1 70 ? -1.828 10.948 -8.769 1.00 93.06 70 SER A N 1
ATOM 518 C CA . SER A 1 70 ? -1.221 12.121 -8.129 1.00 93.06 70 SER A CA 1
ATOM 519 C C . SER A 1 70 ? -1.290 12.091 -6.600 1.00 93.06 70 SER A C 1
ATOM 521 O O . SER A 1 70 ? -0.475 12.722 -5.927 1.00 93.06 70 SER A O 1
ATOM 523 N N . ARG A 1 71 ? -2.221 11.317 -6.019 1.00 91.94 71 ARG A N 1
ATOM 524 C CA . ARG A 1 71 ? -2.272 11.086 -4.570 1.00 91.94 71 ARG A CA 1
ATOM 525 C C . ARG A 1 71 ? -1.121 10.216 -4.080 1.00 91.94 71 ARG A C 1
ATOM 527 O O . ARG A 1 71 ? -0.876 10.248 -2.880 1.00 91.94 71 ARG A O 1
ATOM 534 N N . VAL A 1 72 ? -0.434 9.473 -4.949 1.00 91.00 72 VAL A N 1
ATOM 535 C CA . VAL A 1 72 ? 0.679 8.573 -4.596 1.00 91.00 72 VAL A CA 1
ATOM 536 C C . VAL A 1 72 ? 2.015 9.065 -5.170 1.00 91.00 72 VAL A C 1
ATOM 538 O O . VAL A 1 72 ? 3.045 8.918 -4.519 1.00 91.00 72 VAL A O 1
ATOM 541 N N . VAL A 1 73 ? 2.023 9.704 -6.344 1.00 92.00 73 VAL A N 1
ATOM 542 C CA . VAL A 1 73 ? 3.254 10.163 -7.008 1.00 92.00 73 VAL A CA 1
ATOM 543 C C . VAL A 1 73 ? 3.093 11.551 -7.638 1.00 92.00 73 VAL A C 1
ATOM 545 O O . VAL A 1 73 ? 2.074 11.854 -8.242 1.00 92.00 73 VAL A O 1
ATOM 548 N N . LYS A 1 74 ? 4.115 12.411 -7.532 1.00 85.19 74 LYS A N 1
ATOM 549 C CA . LYS A 1 74 ? 4.052 13.813 -8.002 1.00 85.19 74 LYS A CA 1
ATOM 550 C C . LYS A 1 74 ? 4.220 13.993 -9.524 1.00 85.19 74 LYS A C 1
ATOM 552 O O . LYS A 1 74 ? 3.816 15.021 -10.048 1.00 85.19 74 LYS A O 1
ATOM 557 N N . ASN A 1 75 ? 4.774 13.002 -10.230 1.00 87.12 75 ASN A N 1
ATOM 558 C CA . ASN A 1 75 ? 5.178 13.100 -11.645 1.00 87.12 75 ASN A CA 1
ATOM 559 C C . ASN A 1 75 ? 4.408 12.142 -12.579 1.00 87.12 75 ASN A C 1
ATOM 561 O O . ASN A 1 75 ? 4.956 11.669 -13.577 1.00 87.12 75 ASN A O 1
ATOM 565 N N . CYS A 1 76 ? 3.162 11.803 -12.245 1.00 90.69 76 CYS A N 1
ATOM 566 C CA . CYS A 1 76 ? 2.301 11.021 -13.134 1.00 90.69 76 CYS A CA 1
ATOM 567 C C . CYS A 1 76 ? 1.681 11.885 -14.241 1.00 90.69 76 CYS A C 1
ATOM 569 O O . CYS A 1 76 ? 1.542 13.100 -14.090 1.00 90.69 76 CYS A O 1
ATOM 571 N N . ILE A 1 77 ? 1.231 11.254 -15.328 1.00 90.94 77 ILE A N 1
ATOM 572 C CA . ILE A 1 77 ? 0.411 11.924 -16.346 1.00 90.94 77 ILE A CA 1
ATOM 573 C C . ILE A 1 77 ? -0.865 12.498 -15.690 1.00 90.94 77 ILE A C 1
ATOM 575 O O . ILE A 1 77 ? -1.534 11.773 -14.942 1.00 90.94 77 ILE A O 1
ATOM 579 N N . PRO A 1 78 ? -1.239 13.764 -15.959 1.00 88.75 78 PRO A N 1
ATOM 580 C CA . PRO A 1 78 ? -2.491 14.343 -15.476 1.00 88.75 78 PRO A CA 1
ATOM 581 C C . PRO A 1 78 ? -3.709 13.483 -15.833 1.00 88.75 78 PRO A C 1
ATOM 583 O O . PRO A 1 78 ? -3.825 12.986 -16.948 1.00 88.75 78 PRO A O 1
ATOM 586 N N . GLY A 1 79 ? -4.615 13.283 -14.875 1.00 86.12 79 GLY A N 1
ATOM 587 C CA . GLY A 1 79 ? -5.796 12.431 -15.063 1.00 86.12 79 GLY A CA 1
ATOM 588 C C . GLY A 1 79 ? -5.544 10.924 -14.919 1.00 86.12 79 GLY A C 1
ATOM 589 O O . GLY A 1 79 ? -6.501 10.155 -14.997 1.00 86.12 79 GLY A O 1
ATOM 590 N N . SER A 1 80 ? -4.305 10.488 -14.651 1.00 87.94 80 SER A N 1
ATOM 591 C CA . SER A 1 80 ? -4.000 9.073 -14.392 1.00 87.94 80 SER A CA 1
ATOM 592 C C . SER A 1 80 ? -4.803 8.532 -13.210 1.00 87.94 80 SER A C 1
ATOM 594 O O . SER A 1 80 ? -4.781 9.091 -12.106 1.00 87.94 80 SER A O 1
ATOM 596 N N . LYS A 1 81 ? -5.475 7.404 -13.440 1.00 89.38 81 LYS A N 1
ATOM 597 C CA . LYS A 1 81 ? -6.273 6.688 -12.446 1.00 89.38 81 LYS A CA 1
ATOM 598 C C . LYS A 1 81 ? -5.552 5.411 -12.032 1.00 89.38 81 LYS A C 1
ATOM 600 O O . LYS A 1 81 ? -5.145 4.620 -12.875 1.00 89.38 81 LYS A O 1
ATOM 605 N N . LEU A 1 82 ? -5.411 5.215 -10.729 1.00 88.62 82 LEU A N 1
ATOM 606 C CA . LEU A 1 82 ? -4.774 4.059 -10.118 1.00 88.62 82 LEU A CA 1
ATOM 607 C C . LEU A 1 82 ? -5.848 3.133 -9.553 1.00 88.62 82 LEU A C 1
ATOM 609 O O . LEU A 1 82 ? -6.594 3.526 -8.655 1.00 88.62 82 LEU A O 1
ATOM 613 N N . ARG A 1 83 ? -5.904 1.899 -10.057 1.00 89.44 83 ARG A N 1
ATOM 614 C CA . ARG A 1 83 ? -6.724 0.831 -9.476 1.00 89.44 83 ARG A CA 1
ATOM 615 C C . ARG A 1 83 ? -5.886 0.076 -8.455 1.00 89.44 83 ARG A C 1
ATOM 617 O O . ARG A 1 83 ? -4.955 -0.623 -8.841 1.00 89.44 83 ARG A O 1
ATOM 624 N N . LEU A 1 84 ? -6.216 0.211 -7.176 1.00 88.69 84 LEU A N 1
ATOM 625 C CA . LEU A 1 84 ? -5.604 -0.589 -6.118 1.00 88.69 84 LEU A CA 1
ATOM 626 C C . LEU A 1 84 ? -6.414 -1.871 -5.916 1.00 88.69 84 LEU A C 1
ATOM 628 O O . LEU A 1 84 ? -7.634 -1.825 -5.754 1.00 88.69 84 LEU A O 1
ATOM 632 N N . GLN A 1 85 ? -5.739 -3.016 -5.927 1.00 88.50 85 GLN A N 1
ATOM 633 C CA . GLN A 1 85 ? -6.335 -4.277 -5.494 1.00 88.50 85 GLN A CA 1
ATOM 634 C C . GLN A 1 85 ? -6.081 -4.478 -4.006 1.00 88.50 85 GLN A C 1
ATOM 636 O O . GLN A 1 85 ? -4.940 -4.404 -3.568 1.00 88.50 85 GLN A O 1
ATOM 641 N N . PHE A 1 86 ? -7.129 -4.770 -3.242 1.00 87.81 86 PHE A N 1
ATOM 642 C CA . PHE A 1 86 ? -7.014 -5.161 -1.841 1.00 87.81 86 PHE A CA 1
ATOM 643 C C . PHE A 1 86 ? -7.148 -6.679 -1.762 1.00 87.81 86 PHE A C 1
ATOM 645 O O . PHE A 1 86 ? -8.181 -7.234 -2.126 1.00 87.81 86 PHE A O 1
ATOM 652 N N . GLY A 1 87 ? -6.070 -7.349 -1.362 1.00 83.19 87 GLY A N 1
ATOM 653 C CA . GLY A 1 87 ? -6.024 -8.801 -1.225 1.00 83.19 87 GLY A CA 1
ATOM 654 C C . GLY A 1 87 ? -6.044 -9.197 0.243 1.00 83.19 87 GLY A C 1
ATOM 655 O O . GLY A 1 87 ? -5.137 -8.826 0.985 1.00 83.19 87 GLY A O 1
ATOM 656 N N . LYS A 1 88 ? -7.047 -9.970 0.670 1.00 84.94 88 LYS A N 1
ATOM 657 C CA . LYS A 1 88 ? -7.072 -10.569 2.010 1.00 84.94 88 LYS A CA 1
ATOM 658 C C . LYS A 1 88 ? -6.054 -11.711 2.060 1.00 84.94 88 LYS A C 1
ATOM 660 O O . LYS A 1 88 ? -6.196 -12.696 1.341 1.00 84.94 88 LYS A O 1
ATOM 665 N N . ALA A 1 89 ? -5.040 -11.590 2.909 1.00 79.81 89 ALA A N 1
ATOM 666 C CA . ALA A 1 89 ? -4.053 -12.633 3.148 1.00 79.81 89 ALA A CA 1
ATOM 667 C C . ALA A 1 89 ? -4.353 -13.324 4.484 1.00 79.81 89 ALA A C 1
ATOM 669 O O . ALA A 1 89 ? -4.342 -12.694 5.545 1.00 79.81 89 ALA A O 1
ATOM 670 N N . MET A 1 90 ? -4.634 -14.628 4.422 1.00 74.38 90 MET A N 1
ATOM 671 C CA . MET A 1 90 ? -4.831 -15.465 5.614 1.00 74.38 90 MET A CA 1
ATOM 672 C C . MET A 1 90 ? -3.514 -16.021 6.145 1.00 74.38 90 MET A C 1
ATOM 674 O O . MET A 1 90 ? -3.415 -16.327 7.332 1.00 74.38 90 MET A O 1
ATOM 678 N N . ASP A 1 91 ? -2.503 -16.134 5.283 1.00 70.06 91 ASP A N 1
ATOM 679 C CA . ASP A 1 91 ? -1.165 -16.513 5.691 1.00 70.06 91 ASP A CA 1
ATOM 680 C C . ASP A 1 91 ? -0.158 -15.402 5.419 1.00 70.06 91 ASP A C 1
ATOM 682 O O . ASP A 1 91 ? -0.269 -14.593 4.496 1.00 70.06 91 ASP A O 1
ATOM 686 N N . VAL A 1 92 ? 0.860 -15.407 6.264 1.00 65.06 92 VAL A N 1
ATOM 687 C CA . VAL A 1 92 ? 1.963 -14.462 6.272 1.00 65.06 92 VAL A CA 1
ATOM 688 C C . VAL A 1 92 ? 2.826 -14.618 5.010 1.00 65.06 92 VAL A C 1
ATOM 690 O O . VAL A 1 92 ? 3.558 -13.702 4.666 1.00 65.06 92 VAL A O 1
ATOM 693 N N . SER A 1 93 ? 2.726 -15.753 4.303 1.00 60.56 93 SER A N 1
ATOM 694 C CA . SER A 1 93 ? 3.504 -16.091 3.104 1.00 60.56 93 SER A CA 1
ATOM 695 C C . SER A 1 93 ? 2.836 -15.691 1.777 1.00 60.56 93 SER A C 1
ATOM 697 O O . SER A 1 93 ? 3.521 -15.344 0.817 1.00 60.56 93 SER A O 1
ATOM 699 N N . THR A 1 94 ? 1.502 -15.695 1.704 1.00 59.03 94 THR A N 1
ATOM 700 C CA . THR A 1 94 ? 0.763 -15.728 0.426 1.00 59.03 94 THR A CA 1
ATOM 701 C C . THR A 1 94 ? 0.676 -14.395 -0.328 1.00 59.03 94 THR A C 1
ATOM 703 O O . THR A 1 94 ? 0.246 -14.387 -1.475 1.00 59.03 94 THR A O 1
ATOM 706 N N . GLY A 1 95 ? 1.062 -13.268 0.281 1.00 59.56 95 GLY A N 1
ATOM 707 C CA . GLY A 1 95 ? 0.835 -11.928 -0.293 1.00 59.56 95 GLY A CA 1
ATOM 708 C C . GLY A 1 95 ? 2.059 -11.016 -0.396 1.00 59.56 95 GLY A C 1
ATOM 709 O O . GLY A 1 95 ? 1.919 -9.873 -0.821 1.00 59.56 95 GLY A O 1
ATOM 710 N N . VAL A 1 96 ? 3.245 -11.478 0.010 1.00 60.62 96 VAL A N 1
ATOM 711 C CA . VAL A 1 96 ? 4.365 -10.572 0.325 1.00 60.62 96 VAL A CA 1
ATOM 712 C C . VAL A 1 96 ? 5.220 -10.215 -0.892 1.00 60.62 96 VAL A C 1
ATOM 714 O O . VAL A 1 96 ? 5.707 -9.096 -1.001 1.00 60.62 96 VAL A O 1
ATOM 717 N N . SER A 1 97 ? 5.403 -11.139 -1.835 1.00 60.84 97 SER A N 1
ATOM 718 C CA . SER A 1 97 ? 6.374 -10.978 -2.928 1.00 60.84 97 SER A CA 1
ATOM 719 C C . SER A 1 97 ? 5.930 -10.019 -4.041 1.00 60.84 97 SER A C 1
ATOM 721 O O . SER A 1 97 ? 6.775 -9.475 -4.752 1.00 60.84 97 SER A O 1
ATOM 723 N N . SER A 1 98 ? 4.625 -9.774 -4.199 1.00 69.69 98 SER A N 1
ATOM 724 C CA . SER A 1 98 ? 4.070 -8.946 -5.284 1.00 69.69 98 SER A CA 1
ATOM 725 C C . SER A 1 98 ? 3.333 -7.688 -4.820 1.00 69.69 98 SER A C 1
ATOM 727 O O . SER A 1 98 ? 2.946 -6.872 -5.662 1.00 69.69 98 SER A O 1
ATOM 729 N N . SER A 1 99 ? 3.139 -7.496 -3.515 1.00 82.44 99 SER A N 1
ATOM 730 C CA . SER A 1 99 ? 2.406 -6.350 -2.977 1.00 82.44 99 SER A CA 1
ATOM 731 C C . SER A 1 99 ? 3.209 -5.045 -3.081 1.00 82.44 99 SER A C 1
ATOM 733 O O . SER A 1 99 ? 4.440 -5.014 -3.115 1.00 82.44 99 SER A O 1
ATOM 735 N N . LEU A 1 100 ? 2.493 -3.930 -3.209 1.00 86.44 100 LEU A N 1
ATOM 736 C CA . LEU A 1 100 ? 3.043 -2.580 -3.085 1.00 86.44 100 LEU A CA 1
ATOM 737 C C . LEU A 1 100 ? 3.088 -2.144 -1.615 1.00 86.44 100 LEU A C 1
ATOM 739 O O . LEU A 1 100 ? 3.965 -1.379 -1.231 1.00 86.44 100 LEU A O 1
ATOM 743 N N . LEU A 1 101 ? 2.145 -2.634 -0.811 1.00 91.50 101 LEU A N 1
ATOM 744 C CA . LEU A 1 101 ? 2.054 -2.389 0.621 1.00 91.50 101 LEU A CA 1
ATOM 745 C C . LEU A 1 101 ? 1.457 -3.616 1.314 1.00 91.50 101 LEU A C 1
ATOM 747 O O . LEU A 1 101 ? 0.470 -4.179 0.840 1.00 91.50 101 LEU A O 1
ATOM 751 N N . ASN A 1 102 ? 2.031 -3.991 2.452 1.00 91.69 102 ASN A N 1
ATOM 752 C CA . ASN A 1 102 ? 1.531 -5.037 3.329 1.00 91.69 102 ASN A CA 1
ATOM 753 C C . ASN A 1 102 ? 0.947 -4.380 4.586 1.00 91.69 102 ASN A C 1
ATOM 755 O O . ASN A 1 102 ? 1.664 -3.733 5.347 1.00 91.69 102 ASN A O 1
ATOM 759 N N . VAL A 1 103 ? -0.356 -4.524 4.794 1.00 93.00 103 VAL A N 1
ATOM 760 C CA . VAL A 1 103 ? -1.084 -3.972 5.940 1.00 93.00 103 VAL A CA 1
ATOM 761 C C . VAL A 1 103 ? -1.433 -5.108 6.887 1.00 93.00 103 VAL A C 1
ATOM 763 O O . VAL A 1 103 ? -2.001 -6.105 6.456 1.00 93.00 103 VAL A O 1
ATOM 766 N N . TYR A 1 104 ? -1.135 -4.959 8.170 1.00 92.25 104 TYR A N 1
ATOM 767 C CA . TYR A 1 104 ? -1.567 -5.880 9.213 1.00 92.25 104 TYR A CA 1
ATOM 768 C C . TYR A 1 104 ? -2.487 -5.148 10.185 1.00 92.25 104 TYR A C 1
ATOM 770 O O . TYR A 1 104 ? -2.068 -4.160 10.782 1.00 92.25 104 TYR A O 1
ATOM 778 N N . ILE A 1 105 ? -3.730 -5.613 10.336 1.00 92.06 105 ILE A N 1
ATOM 779 C CA . ILE A 1 105 ? -4.700 -5.017 11.266 1.00 92.06 105 ILE A CA 1
ATOM 780 C C . ILE A 1 105 ? -4.908 -5.975 12.441 1.00 92.06 105 ILE A C 1
ATOM 782 O O . ILE A 1 105 ? -5.326 -7.114 12.245 1.00 92.06 105 ILE A O 1
ATOM 786 N N . LEU A 1 106 ? -4.631 -5.511 13.661 1.00 90.50 106 LEU A N 1
ATOM 787 C CA . LEU A 1 106 ? -4.804 -6.284 14.890 1.00 90.50 106 LEU A CA 1
ATOM 788 C C . LEU A 1 106 ? -5.858 -5.638 15.792 1.00 90.50 106 LEU A C 1
ATOM 790 O O . LEU A 1 106 ? -5.677 -4.516 16.248 1.00 90.50 106 LEU A O 1
ATOM 794 N N . ALA A 1 107 ? -6.896 -6.393 16.138 1.00 91.75 107 ALA A N 1
ATOM 795 C CA . ALA A 1 107 ? -7.854 -6.063 17.185 1.00 91.75 107 ALA A CA 1
ATOM 796 C C . ALA A 1 107 ? -7.205 -6.257 18.559 1.00 91.75 107 ALA A C 1
ATOM 798 O O . ALA A 1 107 ? -6.858 -7.382 18.922 1.00 91.75 107 ALA A O 1
ATOM 799 N N . VAL A 1 108 ? -7.014 -5.177 19.312 1.00 90.62 108 VAL A N 1
ATOM 800 C CA . VAL A 1 108 ? -6.395 -5.206 20.650 1.00 90.62 108 VAL A CA 1
ATOM 801 C C . VAL A 1 108 ? -7.411 -5.376 21.780 1.00 90.62 108 VAL A C 1
ATOM 803 O O . VAL A 1 108 ? -7.026 -5.693 22.900 1.00 90.62 108 VAL A O 1
ATOM 806 N N . ASP A 1 109 ? -8.693 -5.200 21.472 1.00 89.19 109 ASP A N 1
ATOM 807 C CA . ASP A 1 109 ? -9.836 -5.269 22.388 1.00 89.19 109 ASP A CA 1
ATOM 808 C C . ASP A 1 109 ? -10.401 -6.692 22.562 1.00 89.19 109 ASP A C 1
ATOM 810 O O . ASP A 1 109 ? -11.355 -6.914 23.306 1.00 89.19 109 ASP A O 1
ATOM 814 N N . GLN A 1 110 ? -9.803 -7.682 21.897 1.00 88.75 110 GLN A N 1
ATOM 815 C CA . GLN A 1 110 ? -10.209 -9.080 22.007 1.00 88.75 110 GLN A CA 1
ATOM 816 C C . GLN A 1 110 ? -9.590 -9.747 23.242 1.00 88.75 110 GLN A C 1
ATOM 818 O O . GLN A 1 110 ? -8.447 -9.491 23.610 1.00 88.75 110 GLN A O 1
ATOM 823 N N . SER A 1 111 ? -10.307 -10.693 23.855 1.00 84.06 111 SER A N 1
ATOM 824 C CA . SER A 1 111 ? -9.885 -11.381 25.094 1.00 84.06 111 SER A CA 1
ATOM 825 C C . SER A 1 111 ? -8.579 -12.190 24.970 1.00 84.06 111 SER A C 1
ATOM 827 O O . SER A 1 111 ? -7.875 -12.453 25.961 1.00 84.06 111 SER A O 1
ATOM 829 N N . TYR A 1 112 ? -8.251 -12.604 23.746 1.00 80.31 112 TYR A N 1
ATOM 830 C CA . TYR A 1 112 ? -7.012 -13.298 23.412 1.00 80.31 112 TYR A CA 1
ATOM 831 C C . TYR A 1 112 ? -5.850 -12.341 23.116 1.00 80.31 112 TYR A C 1
ATOM 833 O O . TYR A 1 112 ? -4.696 -12.767 23.193 1.00 80.31 112 T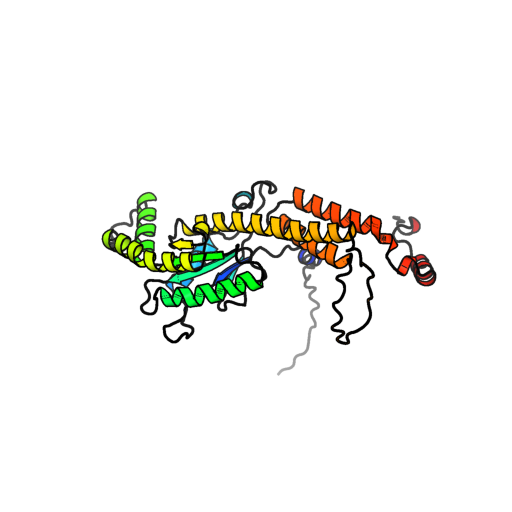YR A O 1
ATOM 841 N N . SER A 1 113 ? -6.126 -11.066 22.832 1.00 82.38 113 SER A N 1
ATOM 842 C CA . SER A 1 113 ? -5.112 -10.079 22.478 1.00 82.38 113 SER A CA 1
ATOM 843 C C . SER A 1 113 ? -4.273 -9.708 23.691 1.00 82.38 113 SER A C 1
ATOM 845 O O . SER A 1 113 ? -4.774 -9.363 24.761 1.00 82.38 113 SER A O 1
ATOM 847 N N . ARG A 1 114 ? -2.956 -9.822 23.530 1.00 82.19 114 ARG A N 1
ATOM 848 C CA . ARG A 1 114 ? -1.962 -9.337 24.486 1.00 82.19 114 ARG A CA 1
ATOM 849 C C . ARG A 1 114 ? -0.784 -8.761 23.719 1.00 82.19 114 ARG A C 1
ATOM 851 O O . ARG A 1 114 ? -0.469 -9.319 22.664 1.00 82.19 114 ARG A O 1
ATOM 858 N N . PRO A 1 115 ? -0.084 -7.754 24.271 1.00 80.62 115 PRO A N 1
ATOM 859 C CA . PRO A 1 115 ? 1.118 -7.200 23.659 1.00 80.62 115 PRO A CA 1
ATOM 860 C C . PRO A 1 115 ? 2.076 -8.307 23.202 1.00 80.62 115 PRO A C 1
ATOM 862 O O . PRO A 1 115 ? 2.203 -8.534 22.004 1.00 80.62 115 PRO A O 1
ATOM 865 N N . ARG A 1 116 ? 2.577 -9.146 24.120 1.00 81.38 116 ARG A N 1
ATOM 866 C CA . ARG A 1 116 ? 3.554 -10.213 23.804 1.00 81.38 116 ARG A CA 1
ATOM 867 C C . ARG A 1 116 ? 3.183 -11.123 22.623 1.00 81.38 116 ARG A C 1
ATOM 869 O O . ARG A 1 116 ? 4.072 -11.646 21.950 1.00 81.38 116 ARG A O 1
ATOM 876 N N . LEU A 1 117 ? 1.888 -11.334 22.379 1.00 80.38 117 LEU A N 1
ATOM 877 C CA . LEU A 1 117 ? 1.400 -12.120 21.248 1.00 80.38 117 LEU A CA 1
ATOM 878 C C . LEU A 1 117 ? 1.555 -11.360 19.921 1.00 80.38 117 LEU 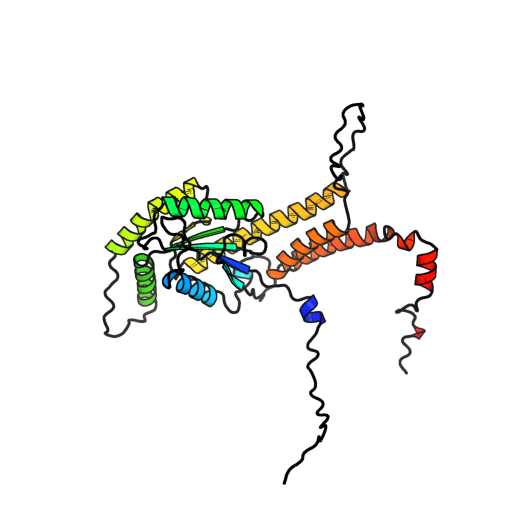A C 1
ATOM 880 O O . LEU A 1 117 ? 2.023 -11.946 18.943 1.00 80.38 117 LEU A O 1
ATOM 884 N N . LEU A 1 118 ? 1.258 -10.053 19.901 1.00 82.50 118 LEU A N 1
ATOM 885 C CA . LEU A 1 118 ? 1.568 -9.167 18.774 1.00 82.50 118 LEU A CA 1
ATOM 886 C C . LEU A 1 118 ? 3.052 -9.246 18.425 1.00 82.50 118 LEU A C 1
ATOM 888 O O . LEU A 1 118 ? 3.372 -9.447 17.256 1.00 82.50 118 LEU A O 1
ATOM 892 N N . THR A 1 119 ? 3.947 -9.160 19.415 1.00 83.81 119 THR A N 1
ATOM 893 C CA . THR A 1 119 ? 5.392 -9.260 19.162 1.00 83.81 119 THR A CA 1
ATOM 894 C C . THR A 1 119 ? 5.754 -10.520 18.380 1.00 83.81 119 THR A C 1
ATOM 896 O O . THR A 1 119 ? 6.532 -10.453 17.429 1.00 83.81 119 THR A O 1
ATOM 899 N N . HIS A 1 120 ? 5.192 -11.676 18.737 1.00 84.25 120 HIS A N 1
ATOM 900 C CA . HIS A 1 120 ? 5.515 -12.921 18.045 1.00 84.25 120 HIS A CA 1
ATOM 901 C C . HIS A 1 120 ? 5.040 -12.910 16.583 1.00 84.25 120 HIS A C 1
ATOM 903 O O . HIS A 1 120 ? 5.808 -13.243 15.676 1.00 84.25 120 HIS A O 1
ATOM 909 N N . VAL A 1 121 ? 3.793 -12.492 16.340 1.00 84.69 121 VAL A N 1
ATOM 910 C CA . VAL A 1 121 ? 3.214 -12.451 14.987 1.00 84.69 121 VAL A CA 1
ATOM 911 C C . VAL A 1 121 ? 3.906 -11.403 14.122 1.00 84.69 121 VAL A C 1
ATOM 913 O O . VAL A 1 121 ? 4.338 -11.711 13.011 1.00 84.69 121 VAL A O 1
ATOM 916 N N . ALA A 1 122 ? 4.077 -10.190 14.646 1.00 87.06 122 ALA A N 1
ATOM 917 C CA . ALA A 1 122 ? 4.727 -9.091 13.946 1.00 87.06 122 ALA A CA 1
ATOM 918 C C . ALA A 1 122 ? 6.197 -9.403 13.640 1.00 87.06 122 ALA A C 1
ATOM 920 O O . ALA A 1 122 ? 6.666 -9.066 12.556 1.00 87.06 122 ALA A O 1
ATOM 921 N N . ARG A 1 123 ? 6.915 -10.102 14.533 1.00 88.19 123 ARG A N 1
ATOM 922 C CA . ARG A 1 123 ? 8.288 -10.563 14.275 1.00 88.19 123 ARG A CA 1
ATOM 923 C C . ARG A 1 123 ? 8.341 -11.571 13.132 1.00 88.19 123 ARG A C 1
ATOM 925 O O . ARG A 1 123 ? 9.161 -11.415 12.235 1.00 88.19 123 ARG A O 1
ATOM 932 N N . ARG A 1 124 ? 7.469 -12.586 13.138 1.00 86.25 124 ARG A N 1
ATOM 933 C CA . ARG A 1 124 ? 7.415 -13.591 12.061 1.00 86.25 124 ARG A CA 1
ATOM 934 C C . ARG A 1 124 ? 7.055 -12.956 10.719 1.00 86.25 124 ARG A C 1
ATOM 936 O O . ARG A 1 124 ? 7.663 -13.282 9.705 1.00 86.25 124 ARG A O 1
ATOM 943 N N . TRP A 1 125 ? 6.087 -12.045 10.718 1.00 86.62 125 TRP A N 1
ATOM 944 C CA . TRP A 1 125 ? 5.684 -11.323 9.514 1.00 86.62 125 TRP A CA 1
ATOM 945 C C . TRP A 1 125 ? 6.781 -10.409 8.986 1.00 86.62 125 TRP A C 1
ATOM 947 O O . TRP A 1 125 ? 7.070 -10.436 7.795 1.00 86.62 125 TRP A O 1
ATOM 957 N N . ARG A 1 126 ? 7.464 -9.685 9.872 1.00 86.94 126 ARG A N 1
ATOM 958 C CA . ARG A 1 126 ? 8.636 -8.888 9.519 1.00 86.94 126 ARG A CA 1
ATOM 959 C C . ARG A 1 126 ? 9.758 -9.731 8.923 1.00 86.94 126 ARG A C 1
ATOM 961 O O . ARG A 1 126 ? 10.262 -9.364 7.875 1.00 86.94 126 ARG A O 1
ATOM 968 N N . ALA A 1 127 ? 10.109 -10.860 9.535 1.00 86.81 127 ALA A N 1
ATOM 969 C CA . ALA A 1 127 ? 11.154 -11.738 9.005 1.00 86.81 127 ALA A CA 1
ATOM 970 C C . ALA A 1 127 ? 10.821 -12.241 7.588 1.00 86.81 127 ALA A C 1
ATOM 972 O O . ALA A 1 127 ? 11.699 -12.361 6.739 1.00 86.81 127 ALA A O 1
ATOM 973 N N . LEU A 1 128 ? 9.538 -12.492 7.305 1.00 84.81 128 LEU A N 1
ATOM 974 C CA . LEU A 1 128 ? 9.084 -12.850 5.961 1.00 84.81 128 LEU A CA 1
ATOM 975 C C . LEU A 1 128 ? 9.161 -11.672 4.986 1.00 84.81 128 LEU A C 1
ATOM 977 O O . LEU A 1 128 ? 9.585 -11.867 3.851 1.00 84.81 128 LEU A O 1
ATOM 981 N N . LEU A 1 129 ? 8.802 -10.462 5.427 1.00 85.12 129 LEU A N 1
ATOM 982 C CA . LEU A 1 129 ? 8.973 -9.235 4.646 1.00 85.12 129 LEU A CA 1
ATOM 983 C C . LEU A 1 129 ? 10.450 -8.988 4.313 1.00 85.12 129 LEU A C 1
ATOM 985 O O . LEU A 1 129 ? 10.758 -8.734 3.156 1.00 85.12 129 LEU A O 1
ATOM 989 N N . GLU A 1 130 ? 11.352 -9.127 5.285 1.00 85.62 130 GLU A N 1
ATOM 990 C CA . GLU A 1 130 ? 12.806 -9.014 5.095 1.00 85.62 130 GLU A CA 1
ATOM 991 C C . GLU A 1 130 ? 13.322 -10.056 4.092 1.00 85.62 130 GLU A C 1
ATOM 993 O O . GLU A 1 130 ? 14.082 -9.725 3.185 1.00 85.62 130 GLU A O 1
ATOM 998 N N . GLY A 1 131 ? 12.841 -11.302 4.183 1.00 81.75 131 GLY A N 1
ATOM 999 C CA . GLY A 1 131 ? 13.212 -12.380 3.262 1.00 81.75 131 GLY A CA 1
ATOM 1000 C C . GLY A 1 131 ? 12.863 -12.111 1.792 1.00 81.75 131 GLY A C 1
ATOM 1001 O O . GLY A 1 131 ? 13.509 -12.661 0.903 1.00 81.75 131 GLY A O 1
ATOM 1002 N N . VAL A 1 132 ? 11.880 -11.246 1.519 1.00 78.56 132 VAL A N 1
ATOM 1003 C CA . VAL A 1 132 ? 11.520 -10.812 0.156 1.00 78.56 132 VAL A CA 1
ATOM 1004 C C . VAL A 1 132 ? 11.883 -9.348 -0.133 1.00 78.56 132 VAL A C 1
ATOM 1006 O O . VAL A 1 132 ? 11.482 -8.803 -1.166 1.00 78.56 132 VAL A O 1
ATOM 1009 N N . GLY A 1 133 ? 12.636 -8.699 0.762 1.00 75.62 133 GLY A N 1
ATOM 1010 C CA . GLY A 1 133 ? 13.050 -7.300 0.642 1.00 75.62 133 GLY A CA 1
ATOM 1011 C C . GLY A 1 133 ? 11.879 -6.313 0.644 1.00 75.62 133 GLY A C 1
ATOM 1012 O O . GLY A 1 133 ? 11.853 -5.385 -0.159 1.00 75.62 133 GLY A O 1
ATOM 1013 N N . GLN A 1 134 ? 10.848 -6.544 1.451 1.00 79.75 134 GLN A N 1
ATOM 1014 C CA . GLN A 1 134 ? 9.628 -5.730 1.551 1.00 79.75 134 GLN A CA 1
ATOM 1015 C C . GLN A 1 134 ? 9.427 -5.157 2.962 1.00 79.75 134 GLN A C 1
ATOM 1017 O O . GLN A 1 134 ? 8.348 -4.660 3.273 1.00 79.75 134 GLN A O 1
ATOM 1022 N N . GLU A 1 135 ? 10.444 -5.182 3.825 1.00 76.31 135 GLU A N 1
ATOM 1023 C CA . GLU A 1 135 ? 10.373 -4.715 5.218 1.00 76.31 135 GLU A CA 1
ATOM 1024 C C . GLU A 1 135 ? 9.992 -3.236 5.356 1.00 76.31 135 GLU A C 1
ATOM 1026 O O . GLU A 1 135 ? 9.281 -2.853 6.287 1.00 76.31 135 GLU A O 1
ATOM 1031 N N . GLY A 1 136 ? 10.392 -2.404 4.390 1.00 79.00 136 GLY A N 1
ATOM 1032 C CA . GLY A 1 136 ? 9.956 -1.011 4.315 1.00 79.00 136 GLY A CA 1
ATOM 1033 C C . GLY A 1 136 ? 8.473 -0.880 3.960 1.00 79.00 136 GLY A C 1
ATOM 1034 O O . GLY A 1 136 ? 7.797 0.056 4.377 1.00 79.00 136 GLY A O 1
ATOM 1035 N N . HIS A 1 137 ? 7.896 -1.840 3.241 1.00 87.00 137 HIS A N 1
ATOM 1036 C CA . HIS A 1 137 ? 6.571 -1.741 2.630 1.00 87.00 137 HIS A CA 1
ATOM 1037 C C . HIS A 1 137 ? 5.491 -2.336 3.546 1.00 87.00 137 HIS A C 1
ATOM 1039 O O . HIS A 1 137 ? 4.651 -3.126 3.109 1.00 87.00 137 HIS A O 1
ATOM 1045 N N . ALA A 1 138 ? 5.531 -1.965 4.826 1.00 91.06 138 ALA A N 1
ATOM 1046 C CA . ALA A 1 138 ? 4.659 -2.488 5.870 1.00 91.06 138 ALA A CA 1
ATOM 1047 C C . ALA A 1 138 ? 3.910 -1.373 6.616 1.00 91.06 138 ALA A C 1
ATOM 1049 O O . ALA A 1 138 ? 4.435 -0.272 6.802 1.00 91.06 138 ALA A O 1
ATOM 1050 N N . LEU A 1 139 ? 2.690 -1.679 7.061 1.00 94.38 139 LEU A N 1
ATOM 1051 C CA . LEU A 1 139 ? 1.873 -0.843 7.941 1.00 94.38 139 LEU A CA 1
ATOM 1052 C C . LEU A 1 139 ? 1.119 -1.722 8.943 1.00 94.38 139 LEU A C 1
ATOM 1054 O O . LEU A 1 139 ? 0.371 -2.608 8.541 1.00 94.38 139 LEU A O 1
ATOM 1058 N N . VAL A 1 140 ? 1.294 -1.471 10.236 1.00 94.31 140 VAL A N 1
ATOM 1059 C CA . VAL A 1 140 ? 0.555 -2.130 11.318 1.00 94.31 140 VAL A CA 1
ATOM 1060 C C . VAL A 1 140 ? -0.509 -1.177 11.849 1.00 94.31 140 VAL A C 1
ATOM 1062 O O . VAL A 1 140 ? -0.202 -0.057 12.245 1.00 94.31 140 VAL A O 1
ATOM 1065 N N . MET A 1 141 ? -1.759 -1.621 11.873 1.00 95.44 141 MET A N 1
ATOM 1066 C CA . MET A 1 141 ? -2.889 -0.869 12.406 1.00 95.44 141 MET A CA 1
ATOM 1067 C C . MET A 1 141 ? -3.443 -1.572 13.640 1.00 95.44 141 MET A C 1
ATOM 1069 O O . MET A 1 141 ? -3.816 -2.743 13.576 1.00 95.44 141 MET A O 1
ATOM 1073 N N . LEU A 1 142 ? -3.514 -0.860 14.761 1.00 94.94 142 LEU A N 1
ATOM 1074 C CA . LEU A 1 142 ? -4.109 -1.374 15.990 1.00 94.94 142 LEU A CA 1
ATOM 1075 C C . LEU A 1 142 ? -5.563 -0.914 16.098 1.00 94.94 142 LEU A C 1
ATOM 1077 O O . LEU A 1 142 ? -5.847 0.281 16.113 1.00 94.94 142 LEU A O 1
ATOM 1081 N N . TYR A 1 143 ? -6.480 -1.868 16.153 1.00 94.81 143 TYR A N 1
ATOM 1082 C CA . TYR A 1 143 ? -7.918 -1.653 16.202 1.00 94.81 143 TYR A CA 1
ATOM 1083 C C . TYR A 1 143 ? -8.435 -1.766 17.637 1.00 94.81 143 TYR A C 1
ATOM 1085 O O . TYR A 1 143 ? -8.168 -2.763 18.309 1.00 94.81 143 TYR A O 1
ATOM 1093 N N . HIS A 1 144 ? -9.218 -0.780 18.069 1.00 95.00 144 HIS A N 1
ATOM 1094 C CA . HIS A 1 144 ? -9.962 -0.804 19.326 1.00 95.00 144 HIS A CA 1
ATOM 1095 C C . HIS A 1 144 ? -11.345 -0.179 19.109 1.00 95.00 144 HIS A C 1
ATOM 1097 O O . HIS A 1 144 ? -11.424 0.959 18.638 1.00 95.00 144 HIS A O 1
ATOM 1103 N N . GLN A 1 145 ? -12.420 -0.884 19.475 1.00 93.75 145 GLN A N 1
ATOM 1104 C CA . GLN A 1 145 ? -13.800 -0.452 19.217 1.00 93.75 145 GLN A CA 1
ATOM 1105 C C . GLN A 1 145 ? -14.101 0.956 19.761 1.00 93.75 145 GLN A C 1
ATOM 1107 O O . GLN A 1 145 ? -14.570 1.801 19.008 1.00 93.75 145 GLN A O 1
ATOM 1112 N N . ASP A 1 146 ? -13.749 1.252 21.020 1.00 92.94 146 ASP A N 1
ATOM 1113 C CA . ASP A 1 146 ? -14.023 2.573 21.623 1.00 92.94 146 ASP A CA 1
ATOM 1114 C C . ASP A 1 146 ? -13.387 3.757 20.856 1.00 92.94 146 ASP A C 1
ATOM 1116 O O . ASP A 1 146 ? -13.957 4.848 20.819 1.00 92.94 146 ASP A O 1
ATOM 1120 N N . LEU A 1 147 ? -12.233 3.559 20.200 1.00 93.25 147 LEU A N 1
ATOM 1121 C CA . LEU A 1 147 ? -11.609 4.597 19.364 1.00 93.25 147 LEU A CA 1
ATOM 1122 C C . LEU A 1 147 ? -12.344 4.774 18.037 1.00 93.25 147 LEU A C 1
ATOM 1124 O O . LEU A 1 147 ? -12.510 5.896 17.558 1.00 93.25 147 LEU A O 1
ATOM 1128 N N . VAL A 1 148 ? -12.796 3.667 17.451 1.00 92.69 148 VAL A N 1
ATOM 1129 C CA . VAL A 1 148 ? -13.579 3.668 16.213 1.00 92.69 148 VAL A CA 1
ATOM 1130 C C . VAL A 1 148 ? -14.931 4.338 16.431 1.00 92.69 148 VAL A C 1
ATOM 1132 O O . VAL A 1 148 ? -15.340 5.153 15.603 1.00 92.69 148 VAL A O 1
ATOM 1135 N N . ASP A 1 149 ? -15.588 4.064 17.557 1.00 90.94 149 ASP A N 1
ATOM 1136 C CA . ASP A 1 149 ? -16.864 4.679 17.926 1.00 90.94 149 ASP A CA 1
ATOM 1137 C C . ASP A 1 149 ? -16.709 6.190 18.139 1.00 90.94 149 ASP A C 1
ATOM 1139 O O . ASP A 1 149 ? -17.486 6.980 17.595 1.00 90.94 149 ASP A O 1
ATOM 1143 N N . ALA A 1 150 ? -15.664 6.612 18.862 1.00 90.12 150 ALA A N 1
ATOM 1144 C CA . ALA A 1 150 ? -15.362 8.026 19.079 1.00 90.12 150 ALA A CA 1
ATOM 1145 C C . ALA A 1 150 ? -15.052 8.771 17.766 1.00 90.12 150 ALA A C 1
ATOM 1147 O O . ALA A 1 150 ? -15.562 9.874 17.532 1.00 90.12 150 ALA A O 1
ATOM 1148 N N . ALA A 1 151 ? -14.254 8.167 16.881 1.00 89.25 151 ALA A N 1
ATOM 1149 C CA . ALA A 1 151 ? -13.931 8.740 15.576 1.00 89.25 151 ALA A CA 1
ATOM 1150 C C . ALA A 1 151 ? -15.164 8.840 14.664 1.00 89.25 151 ALA A C 1
ATOM 1152 O O . ALA A 1 151 ? -15.404 9.888 14.062 1.00 89.25 151 ALA A O 1
ATOM 1153 N N . SER A 1 152 ? -15.982 7.787 14.603 1.00 86.69 152 SER A N 1
ATOM 1154 C CA . SER A 1 152 ? -17.192 7.751 13.772 1.00 86.69 152 SER A CA 1
ATOM 1155 C C . SER A 1 152 ? -18.216 8.788 14.231 1.00 86.69 152 SER A C 1
ATOM 1157 O O . SER A 1 152 ? -18.762 9.531 13.415 1.00 86.69 152 SER A O 1
ATOM 1159 N N . PHE A 1 153 ? -18.418 8.920 15.545 1.00 83.94 153 PHE A N 1
ATOM 1160 C CA . PHE A 1 153 ? -19.289 9.950 16.111 1.00 83.94 153 PHE A CA 1
ATOM 1161 C C . PHE A 1 153 ? -18.820 11.367 15.762 1.00 83.94 153 PHE A C 1
ATOM 1163 O O . PHE A 1 153 ? -19.632 12.210 15.383 1.00 83.94 153 PHE A O 1
ATOM 1170 N N . SER A 1 154 ? -17.511 11.623 15.848 1.00 82.19 154 SER A N 1
ATOM 1171 C CA . SER A 1 154 ? -16.936 12.939 15.544 1.00 82.19 154 SER A CA 1
ATOM 1172 C C . SER A 1 154 ? -17.188 13.343 14.084 1.00 82.19 154 SER A C 1
ATOM 1174 O O . SER A 1 154 ? -17.496 14.500 13.799 1.00 82.19 154 SER A O 1
ATOM 1176 N N . VAL A 1 155 ? -17.132 12.378 13.157 1.00 79.69 155 VAL A N 1
ATOM 1177 C CA . VAL A 1 155 ? -17.461 12.584 11.736 1.00 79.69 155 VAL A CA 1
ATOM 1178 C C . VAL A 1 155 ? -18.955 12.844 11.540 1.00 79.69 155 VAL A C 1
ATOM 1180 O O . VAL A 1 155 ? -19.318 13.787 10.836 1.00 79.69 155 VAL A O 1
ATOM 1183 N N . HIS A 1 156 ? -19.828 12.059 12.179 1.00 79.44 156 HIS A 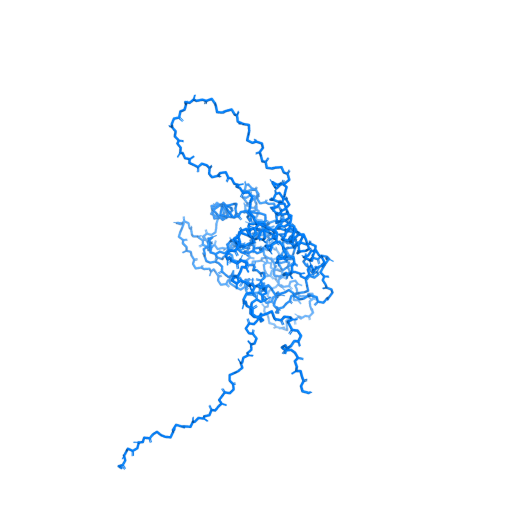N 1
ATOM 1184 C CA . HIS A 1 156 ? -21.275 12.270 12.090 1.00 79.44 156 HIS A CA 1
ATOM 1185 C C . HIS A 1 156 ? -21.678 13.653 12.606 1.00 79.44 156 HIS A C 1
ATOM 1187 O O . HIS A 1 156 ? -22.415 14.368 11.926 1.00 79.44 156 HIS A O 1
ATOM 1193 N N . GLN A 1 157 ? -21.105 14.081 13.732 1.00 78.06 157 GLN A N 1
ATOM 1194 C CA . GLN A 1 157 ? -21.321 15.414 14.284 1.00 78.06 157 GLN A CA 1
ATOM 1195 C C . GLN A 1 157 ? -20.846 16.523 13.330 1.00 78.06 157 GLN A C 1
ATOM 1197 O O . GLN A 1 157 ? -21.581 17.480 13.095 1.00 78.06 157 GLN A O 1
ATOM 1202 N N . ALA A 1 158 ? -19.651 16.387 12.744 1.00 76.50 158 ALA A N 1
ATOM 1203 C CA . ALA A 1 158 ? -19.105 17.365 11.800 1.00 76.50 158 ALA A CA 1
ATOM 1204 C C . ALA A 1 158 ? -19.893 17.441 10.479 1.00 76.50 158 ALA A C 1
ATOM 1206 O O . ALA A 1 158 ? -19.950 18.496 9.853 1.00 76.50 158 ALA A O 1
ATOM 1207 N N . SER A 1 159 ? -20.515 16.338 10.057 1.00 75.50 159 SER A N 1
ATOM 1208 C CA . SER A 1 159 ? -21.295 16.264 8.815 1.00 75.50 159 SER A CA 1
ATOM 1209 C C . SER A 1 159 ? -22.693 16.887 8.904 1.00 75.50 159 SER A C 1
ATOM 1211 O O . SER A 1 159 ? -23.396 16.943 7.898 1.00 75.50 159 SER A O 1
ATOM 1213 N N . GLY A 1 160 ? -23.131 17.325 10.091 1.00 67.00 160 GLY A N 1
ATOM 1214 C CA . GLY A 1 160 ? -24.478 17.870 10.293 1.00 67.00 160 GLY A CA 1
ATOM 1215 C C . GLY A 1 160 ? -25.601 16.837 10.141 1.00 67.00 160 GLY A C 1
ATOM 1216 O O . GLY A 1 160 ? -26.769 17.181 10.309 1.00 67.00 160 GLY A O 1
ATOM 1217 N N . VAL A 1 161 ? -25.264 15.565 9.887 1.00 61.91 161 VAL A N 1
ATOM 1218 C CA . VAL A 1 161 ? -26.175 14.422 9.979 1.00 61.91 161 VAL A CA 1
ATOM 1219 C C . VAL A 1 161 ? -26.376 14.126 11.463 1.00 61.91 161 VAL A C 1
ATOM 1221 O O . VAL A 1 161 ? -25.888 13.140 12.011 1.00 61.91 161 VAL A O 1
ATOM 1224 N N . ALA A 1 162 ? -27.058 15.043 12.148 1.00 52.44 162 ALA A N 1
ATOM 1225 C CA . ALA A 1 162 ? -27.642 14.763 13.441 1.00 52.44 162 ALA A CA 1
ATOM 1226 C C . ALA A 1 162 ? -28.643 13.628 13.213 1.00 52.44 162 ALA A C 1
ATOM 1228 O O . ALA A 1 162 ? -29.707 13.840 12.630 1.00 52.44 162 ALA A O 1
ATOM 1229 N N . GLY A 1 163 ? -28.265 12.411 13.608 1.00 49.56 163 GLY A N 1
ATOM 1230 C CA . GLY A 1 163 ? -29.193 11.294 13.686 1.00 49.56 163 GLY A CA 1
ATOM 1231 C C . GLY A 1 163 ? -30.408 11.761 14.474 1.00 49.56 163 GLY A C 1
ATOM 1232 O O . GLY A 1 163 ? -30.290 12.147 15.639 1.00 49.56 163 GLY A O 1
ATOM 1233 N N . GLY A 1 164 ? -31.554 11.824 13.799 1.00 42.31 164 GLY A N 1
ATOM 1234 C CA . GLY A 1 164 ? -32.808 12.177 14.432 1.00 42.31 164 GLY A CA 1
ATOM 1235 C C . GLY A 1 164 ? -33.063 11.239 15.604 1.00 42.31 164 GLY A C 1
ATOM 1236 O O . GLY A 1 164 ? -32.959 10.031 15.446 1.00 42.31 164 GLY A O 1
ATOM 1237 N N . ALA A 1 165 ? -33.366 11.824 16.759 1.00 48.31 165 ALA A N 1
ATOM 1238 C CA . ALA A 1 165 ? -34.241 11.300 17.808 1.00 48.31 165 ALA A CA 1
ATOM 1239 C C . ALA A 1 165 ? -34.100 9.835 18.293 1.00 48.31 165 ALA A C 1
ATOM 1241 O O . ALA A 1 165 ? -34.987 9.401 19.021 1.00 48.31 165 ALA A O 1
ATOM 1242 N N . ASP A 1 166 ? -33.022 9.098 17.999 1.00 42.97 166 ASP A N 1
ATOM 1243 C CA . ASP A 1 166 ? -32.870 7.716 18.473 1.00 42.97 166 ASP A CA 1
ATOM 1244 C C . ASP A 1 166 ? -31.455 7.405 19.007 1.00 42.97 166 ASP A C 1
ATOM 1246 O O . ASP A 1 166 ? -30.491 7.165 18.283 1.00 42.97 166 ASP A O 1
ATOM 1250 N N . GLY A 1 167 ? -31.332 7.441 20.336 1.00 47.47 167 GLY A N 1
ATOM 1251 C CA . GLY A 1 167 ? -30.552 6.474 21.117 1.00 47.47 167 GLY A CA 1
ATOM 1252 C C . GLY A 1 167 ? -29.016 6.435 21.069 1.00 47.47 167 GLY A C 1
ATOM 1253 O O . GLY A 1 167 ? -28.442 5.751 21.921 1.00 47.47 167 GLY A O 1
ATOM 1254 N N . THR A 1 168 ? -28.296 7.119 20.174 1.00 53.34 168 THR A N 1
ATOM 1255 C CA . THR A 1 168 ? -26.819 7.032 20.171 1.00 53.34 168 THR A CA 1
ATOM 1256 C C . THR A 1 168 ? -26.214 7.867 21.300 1.00 53.34 168 THR A C 1
ATOM 1258 O O . THR A 1 168 ? -25.995 9.072 21.166 1.00 53.34 168 THR A O 1
ATOM 1261 N N . LYS A 1 169 ? -25.957 7.214 22.443 1.00 62.19 169 LYS A N 1
ATOM 1262 C CA . LYS A 1 169 ? -25.194 7.764 23.573 1.00 62.19 169 LYS A CA 1
ATOM 1263 C C . LYS A 1 169 ? -23.919 8.426 23.049 1.00 62.19 169 LYS A C 1
ATOM 1265 O O . LYS A 1 169 ? -23.158 7.796 22.318 1.00 62.19 169 LYS A O 1
ATOM 1270 N N . ARG A 1 170 ? -23.682 9.679 23.456 1.00 69.62 170 ARG A N 1
ATOM 1271 C CA . ARG A 1 170 ? -22.408 10.377 23.237 1.00 69.62 170 ARG A CA 1
ATOM 1272 C C . ARG A 1 170 ? -21.261 9.421 23.609 1.00 69.62 170 ARG A C 1
ATOM 1274 O O . ARG A 1 170 ? -21.331 8.848 24.701 1.00 69.62 170 ARG A O 1
ATOM 1281 N N . PRO A 1 171 ? -20.255 9.221 22.739 1.00 70.88 171 PRO A N 1
ATOM 1282 C CA . PRO A 1 171 ? -19.127 8.358 23.054 1.00 70.88 171 PRO A CA 1
ATOM 1283 C C . PRO A 1 171 ? -18.470 8.852 24.340 1.00 70.88 171 PRO A C 1
ATOM 1285 O O . PRO A 1 171 ? -18.292 10.055 24.554 1.00 70.88 171 PRO A O 1
ATOM 1288 N N . ASP A 1 172 ? -18.173 7.910 25.226 1.00 80.56 172 ASP A N 1
ATOM 1289 C CA . ASP A 1 172 ? -17.556 8.210 26.507 1.00 80.56 172 ASP A CA 1
ATOM 1290 C C . ASP A 1 172 ? -16.077 8.523 26.274 1.00 80.56 172 ASP A C 1
ATOM 1292 O O . ASP A 1 172 ? -15.281 7.627 25.992 1.00 80.56 172 ASP A O 1
ATOM 1296 N N . GLN A 1 173 ? -15.709 9.801 26.394 1.00 85.38 173 GLN A N 1
ATOM 1297 C CA . GLN A 1 173 ? -14.326 10.251 26.230 1.00 85.38 173 GLN A CA 1
ATOM 1298 C C . GLN A 1 173 ? -13.370 9.470 27.138 1.00 85.38 173 GLN A C 1
ATOM 1300 O O . GLN A 1 173 ? -12.263 9.149 26.725 1.00 85.38 173 GLN A O 1
ATOM 1305 N N . ARG A 1 174 ? -13.817 9.067 28.336 1.00 88.81 174 ARG A N 1
ATOM 1306 C CA . ARG A 1 174 ? -12.987 8.279 29.256 1.00 88.81 174 ARG A CA 1
ATOM 1307 C C . ARG A 1 174 ? -12.658 6.900 28.695 1.00 88.81 174 ARG A C 1
ATOM 1309 O O . ARG A 1 174 ? -11.571 6.394 28.949 1.00 88.81 174 ARG A O 1
ATOM 1316 N N . LYS A 1 175 ? -13.574 6.291 27.935 1.00 90.50 175 LYS A N 1
ATOM 1317 C CA . LYS A 1 175 ? -13.317 5.015 27.254 1.00 90.50 175 LYS A CA 1
ATOM 1318 C C . LYS A 1 175 ? -12.351 5.185 26.094 1.00 90.50 175 LYS A C 1
ATOM 1320 O O . LYS A 1 175 ? -11.466 4.354 25.938 1.00 90.50 175 LYS A O 1
ATOM 1325 N N . ALA A 1 176 ? -12.479 6.267 25.327 1.00 89.56 176 ALA A N 1
ATOM 1326 C CA . ALA A 1 176 ? -11.519 6.584 24.275 1.00 89.56 176 ALA A CA 1
ATOM 1327 C C . ALA A 1 176 ? -10.112 6.792 24.862 1.00 89.56 176 ALA A C 1
ATOM 1329 O O . ALA A 1 176 ? -9.161 6.174 24.393 1.00 89.56 176 ALA A O 1
ATOM 1330 N N . ASP A 1 177 ? -9.985 7.564 25.943 1.00 91.88 177 ASP A N 1
ATOM 1331 C CA . ASP A 1 177 ? -8.704 7.795 26.621 1.00 91.88 177 ASP A CA 1
ATOM 1332 C C . ASP A 1 177 ? -8.122 6.488 27.195 1.00 91.88 177 ASP A C 1
ATOM 1334 O O . ASP A 1 177 ? -6.932 6.206 27.041 1.00 91.88 177 ASP A O 1
ATOM 1338 N N . ALA A 1 178 ? -8.967 5.638 27.793 1.00 92.81 178 ALA A N 1
ATOM 1339 C CA . ALA A 1 178 ? -8.564 4.316 28.271 1.00 92.81 178 ALA A CA 1
ATOM 1340 C C . ALA A 1 178 ? -8.116 3.393 27.126 1.00 92.81 178 ALA A C 1
ATOM 1342 O O . ALA A 1 178 ? -7.144 2.653 27.277 1.00 92.81 178 ALA A O 1
ATOM 1343 N N . ALA A 1 179 ? -8.780 3.456 25.972 1.00 93.31 179 ALA A N 1
ATOM 1344 C CA . ALA A 1 179 ? -8.403 2.705 24.783 1.00 93.31 179 ALA A CA 1
ATOM 1345 C C . ALA A 1 179 ? -7.062 3.183 24.204 1.00 93.31 179 ALA A C 1
ATOM 1347 O O . ALA A 1 179 ? -6.237 2.354 23.827 1.00 93.31 179 ALA A O 1
ATOM 1348 N N . VAL A 1 180 ? -6.796 4.497 24.190 1.00 93.62 180 VAL A N 1
ATOM 1349 C CA . VAL A 1 180 ? -5.474 5.037 23.820 1.00 93.62 180 VAL A CA 1
ATOM 1350 C C . VAL A 1 180 ? -4.397 4.505 24.766 1.00 93.62 180 VAL A C 1
ATOM 1352 O O . VAL A 1 180 ? -3.380 3.991 24.300 1.00 93.62 180 VAL A O 1
ATOM 1355 N N . ALA A 1 181 ? -4.634 4.554 26.079 1.00 92.94 181 ALA A N 1
ATOM 1356 C CA . ALA A 1 181 ? -3.702 4.011 27.068 1.00 92.94 181 ALA A CA 1
ATOM 1357 C C . ALA A 1 181 ? -3.487 2.493 26.892 1.00 92.94 181 ALA A C 1
ATOM 1359 O O . ALA A 1 181 ? -2.371 1.997 27.035 1.00 92.94 181 ALA A O 1
ATOM 1360 N N . ALA A 1 182 ? -4.527 1.744 26.511 1.00 92.06 182 ALA A N 1
ATOM 1361 C CA . ALA A 1 182 ? -4.430 0.309 26.247 1.00 92.06 182 ALA A CA 1
ATOM 1362 C C . ALA A 1 182 ? -3.580 -0.031 25.007 1.00 92.06 182 ALA A C 1
ATOM 1364 O O . ALA A 1 182 ? -3.041 -1.138 24.924 1.00 92.06 182 ALA A O 1
ATOM 1365 N N . LEU A 1 183 ? -3.437 0.896 24.052 1.00 94.06 183 LEU A N 1
ATOM 1366 C CA . LEU A 1 183 ? -2.603 0.721 22.859 1.00 94.06 183 LEU A CA 1
ATOM 1367 C C . LEU A 1 183 ? -1.110 0.946 23.114 1.00 94.06 183 LEU A C 1
ATOM 1369 O O . LEU A 1 183 ? -0.284 0.375 22.401 1.00 94.06 183 LEU A O 1
ATOM 1373 N N . GLU A 1 184 ? -0.750 1.758 24.106 1.00 94.25 184 GLU A N 1
ATOM 1374 C CA . GLU A 1 184 ? 0.638 2.155 24.367 1.00 94.25 184 GLU A CA 1
ATOM 1375 C C . GLU A 1 184 ? 1.603 0.958 24.511 1.00 94.25 184 GLU A C 1
ATOM 1377 O O . GLU A 1 184 ? 2.611 0.930 23.797 1.00 94.25 184 GLU A O 1
ATOM 1382 N N . PRO A 1 185 ? 1.284 -0.108 25.278 1.00 93.69 185 PRO A N 1
ATOM 1383 C CA . PRO A 1 185 ? 2.152 -1.282 25.371 1.00 93.69 185 PRO A CA 1
ATOM 1384 C C . PRO A 1 185 ? 2.382 -1.989 24.027 1.00 93.69 185 PRO A C 1
ATOM 1386 O O . PRO A 1 185 ? 3.459 -2.529 23.783 1.00 93.69 185 PRO A O 1
ATOM 1389 N N . TYR A 1 186 ? 1.386 -1.987 23.136 1.00 93.38 186 TYR A N 1
ATOM 1390 C CA . TYR A 1 186 ? 1.516 -2.588 21.808 1.00 93.38 186 TYR A CA 1
ATOM 1391 C C . TYR A 1 186 ? 2.432 -1.756 20.907 1.00 93.38 186 TYR A C 1
ATOM 1393 O O . TYR A 1 186 ? 3.236 -2.320 20.165 1.00 93.38 186 TYR A O 1
ATOM 1401 N N . PHE A 1 187 ? 2.350 -0.425 20.981 1.00 94.69 187 PHE A N 1
ATOM 1402 C CA . PHE A 1 187 ? 3.264 0.447 20.247 1.00 94.69 187 PHE A CA 1
ATOM 1403 C C . PHE A 1 187 ? 4.705 0.310 20.736 1.00 94.69 187 PHE A C 1
ATOM 1405 O O . PHE A 1 187 ? 5.607 0.241 19.903 1.00 94.69 187 PHE A O 1
ATOM 1412 N N . GLU A 1 188 ? 4.939 0.214 22.046 1.00 93.94 188 GLU A N 1
ATOM 1413 C CA . GLU A 1 188 ? 6.285 -0.019 22.588 1.00 93.94 188 GLU A CA 1
ATOM 1414 C C . GLU A 1 188 ? 6.885 -1.342 22.100 1.00 93.94 188 GLU A C 1
ATOM 1416 O O . GLU A 1 188 ? 8.050 -1.404 21.704 1.00 93.94 188 GLU A O 1
ATOM 1421 N N . GLU A 1 189 ? 6.077 -2.394 22.013 1.00 91.81 189 GLU A N 1
ATOM 1422 C CA . GLU A 1 189 ? 6.519 -3.662 21.443 1.00 91.81 189 GLU A CA 1
ATOM 1423 C C . GLU A 1 189 ? 6.832 -3.578 19.939 1.00 91.81 189 GLU A C 1
ATOM 1425 O O . GLU A 1 189 ? 7.841 -4.119 19.476 1.00 91.81 189 GLU A O 1
ATOM 1430 N N . LEU A 1 190 ? 6.025 -2.852 19.160 1.00 93.06 190 LEU A N 1
ATOM 1431 C CA . LEU A 1 190 ? 6.316 -2.599 17.745 1.00 93.06 190 LEU A CA 1
ATOM 1432 C C . LEU A 1 190 ? 7.595 -1.764 17.567 1.00 93.06 190 LEU A C 1
ATOM 1434 O O . LEU A 1 190 ? 8.403 -2.059 16.681 1.00 93.06 190 LEU A O 1
ATOM 1438 N N . LYS A 1 191 ? 7.831 -0.767 18.427 1.00 93.19 191 LYS A N 1
ATOM 1439 C CA . LYS A 1 191 ? 9.086 0.002 18.455 1.00 93.19 191 LYS A CA 1
ATOM 1440 C C . LYS A 1 191 ? 10.278 -0.893 18.790 1.00 93.19 191 LYS A C 1
ATOM 1442 O O . LYS A 1 191 ? 11.292 -0.819 18.097 1.00 93.19 191 LYS A O 1
ATOM 1447 N N . ALA A 1 192 ? 10.147 -1.791 19.768 1.00 91.94 192 ALA A N 1
ATOM 1448 C CA . ALA A 1 192 ? 11.183 -2.768 20.115 1.00 91.94 192 ALA A CA 1
ATOM 1449 C C . ALA A 1 192 ? 11.504 -3.718 18.948 1.00 91.94 192 ALA A C 1
ATOM 1451 O O . ALA A 1 192 ? 12.652 -4.123 18.761 1.00 91.94 192 ALA A O 1
ATOM 1452 N N . LEU A 1 193 ? 10.510 -4.022 18.108 1.00 90.25 193 LEU A N 1
ATOM 1453 C CA . LEU A 1 193 ? 10.703 -4.761 16.863 1.00 90.25 193 LEU A CA 1
ATOM 1454 C C . LEU A 1 193 ? 11.311 -3.929 15.732 1.00 90.25 193 LEU A C 1
ATOM 1456 O O . LEU A 1 193 ? 11.571 -4.506 14.685 1.00 90.25 193 LEU A O 1
ATOM 1460 N N . ARG A 1 194 ? 11.591 -2.634 15.932 1.00 90.31 194 ARG A N 1
ATOM 1461 C CA . ARG A 1 194 ? 12.084 -1.663 14.938 1.00 90.31 194 ARG A CA 1
ATOM 1462 C C . ARG A 1 194 ? 11.059 -1.303 13.858 1.00 90.31 194 ARG A C 1
ATOM 1464 O O . ARG A 1 194 ? 11.432 -1.108 12.700 1.00 90.31 194 ARG A O 1
ATOM 1471 N N . PHE A 1 195 ? 9.764 -1.265 14.171 1.00 90.50 195 PHE A N 1
ATOM 1472 C CA . PHE A 1 195 ? 8.812 -0.558 13.304 1.00 90.50 195 PHE A CA 1
ATOM 1473 C C . PHE A 1 195 ? 9.084 0.940 13.426 1.00 90.50 195 PHE A C 1
ATOM 1475 O O . PHE A 1 195 ? 9.236 1.462 14.530 1.00 90.50 195 PHE A O 1
ATOM 1482 N N . ALA A 1 196 ? 9.178 1.637 12.297 1.00 90.88 196 ALA A N 1
ATOM 1483 C CA . ALA A 1 196 ? 9.264 3.090 12.321 1.00 90.88 196 ALA A CA 1
ATOM 1484 C C . ALA A 1 196 ? 7.886 3.690 12.665 1.00 90.88 196 ALA A C 1
ATOM 1486 O O . ALA A 1 196 ? 6.865 3.068 12.366 1.00 90.88 196 ALA A O 1
ATOM 1487 N N . PRO A 1 197 ? 7.814 4.913 13.222 1.00 91.00 197 PRO A N 1
ATOM 1488 C CA . PRO A 1 197 ? 6.537 5.543 13.572 1.00 91.00 197 PRO A CA 1
ATOM 1489 C C . PRO A 1 197 ? 5.538 5.631 12.409 1.00 91.00 197 PRO A C 1
ATOM 1491 O O . PRO A 1 197 ? 4.343 5.502 12.610 1.00 91.00 197 PRO A O 1
ATOM 1494 N N . HIS A 1 198 ? 6.014 5.782 11.171 1.00 90.50 198 HIS A N 1
ATOM 1495 C CA . HIS A 1 198 ? 5.165 5.826 9.974 1.00 90.50 198 HIS A CA 1
ATOM 1496 C C . HIS A 1 198 ? 4.703 4.439 9.475 1.00 90.50 198 HIS A C 1
ATOM 1498 O O . HIS A 1 198 ? 3.969 4.353 8.493 1.00 90.50 198 HIS A O 1
ATOM 1504 N N . GLN A 1 199 ? 5.173 3.352 10.096 1.00 92.88 199 GLN A N 1
ATOM 1505 C CA . GLN A 1 199 ? 4.767 1.971 9.808 1.00 92.88 199 GLN A CA 1
ATOM 1506 C C . GLN A 1 199 ? 3.763 1.439 10.836 1.00 92.88 199 GLN A C 1
ATOM 1508 O O . GLN A 1 199 ? 3.395 0.269 10.763 1.00 92.88 199 GLN A O 1
ATOM 1513 N N . MET A 1 200 ? 3.337 2.250 11.805 1.00 94.50 200 MET A N 1
ATOM 1514 C CA . MET A 1 200 ? 2.367 1.844 12.817 1.00 94.50 200 MET A CA 1
ATOM 1515 C C . MET A 1 200 ? 1.389 2.976 13.132 1.00 94.50 200 MET A C 1
ATOM 1517 O O . MET A 1 200 ? 1.783 4.135 13.206 1.00 94.50 200 MET A O 1
ATOM 1521 N N . CYS A 1 201 ? 0.113 2.655 13.324 1.00 95.69 201 CYS A N 1
ATOM 1522 C CA . CYS A 1 201 ? -0.896 3.619 13.762 1.00 95.69 201 CYS A CA 1
ATOM 1523 C C . CYS A 1 201 ? -2.078 2.921 14.446 1.00 95.69 201 CYS A C 1
ATOM 1525 O O . CYS A 1 201 ? -2.229 1.702 14.367 1.00 95.69 201 CYS A O 1
ATOM 1527 N N . ALA A 1 202 ? -2.936 3.692 15.112 1.00 95.88 202 ALA A N 1
ATOM 1528 C CA . ALA A 1 202 ? -4.264 3.210 15.477 1.00 95.88 202 ALA A CA 1
ATOM 1529 C C . ALA A 1 202 ? -5.154 3.186 14.222 1.00 95.88 202 ALA A C 1
ATOM 1531 O O . ALA A 1 202 ? -4.985 4.012 13.319 1.00 95.88 202 ALA A O 1
ATOM 1532 N N . TYR A 1 203 ? -6.087 2.240 14.144 1.00 95.69 203 TYR A N 1
ATOM 1533 C CA . TYR A 1 203 ? -7.132 2.266 13.129 1.00 95.69 203 TYR A CA 1
ATOM 1534 C C . TYR A 1 203 ? -8.207 3.266 13.550 1.00 95.69 203 TYR A C 1
ATOM 1536 O O . TYR A 1 203 ? -8.913 3.046 14.531 1.00 95.69 203 TYR A O 1
ATOM 1544 N N . LEU A 1 204 ? -8.343 4.339 12.777 1.00 94.56 204 LEU A N 1
ATOM 1545 C CA . LEU A 1 204 ? -9.450 5.287 12.863 1.00 94.56 204 LEU A CA 1
ATOM 1546 C C . LEU A 1 204 ? -10.078 5.377 11.464 1.00 94.56 204 LEU A C 1
ATOM 1548 O O . LEU A 1 204 ? -9.326 5.609 10.514 1.00 94.56 204 LEU A O 1
ATOM 1552 N N . PRO A 1 205 ? -11.401 5.209 11.288 1.00 91.19 205 PRO A N 1
ATOM 1553 C CA . PRO A 1 205 ? -12.019 5.112 9.957 1.00 91.19 205 PRO A CA 1
ATOM 1554 C C . PRO A 1 205 ? -11.709 6.292 9.022 1.00 91.19 205 PRO A C 1
ATOM 1556 O O . PRO A 1 205 ? -11.541 6.127 7.816 1.00 91.19 205 PRO A O 1
ATOM 1559 N N . ASN A 1 206 ? -11.590 7.492 9.584 1.00 89.81 206 ASN A N 1
ATOM 1560 C CA . ASN A 1 206 ? -11.295 8.734 8.875 1.00 89.81 206 ASN A CA 1
ATOM 1561 C C . ASN A 1 206 ? -9.797 8.938 8.578 1.00 89.81 206 ASN A C 1
ATOM 1563 O O . ASN A 1 206 ? -9.456 9.538 7.558 1.00 89.81 206 ASN A O 1
ATOM 1567 N N . GLU A 1 207 ? -8.896 8.447 9.432 1.00 93.00 207 GLU A N 1
ATOM 1568 C CA . GLU A 1 207 ? -7.447 8.639 9.261 1.00 93.00 207 GLU A CA 1
ATOM 1569 C C . GLU A 1 207 ? -6.761 7.466 8.562 1.00 93.00 207 GLU A C 1
ATOM 1571 O O . GLU A 1 207 ? -5.784 7.665 7.838 1.00 93.00 207 GLU A O 1
ATOM 1576 N N . ALA A 1 208 ? -7.262 6.243 8.736 1.00 94.12 208 ALA A N 1
ATOM 1577 C CA . ALA A 1 208 ? -6.651 5.033 8.198 1.00 94.12 208 ALA A CA 1
ATOM 1578 C C . ALA A 1 208 ? -6.425 5.106 6.674 1.00 94.12 208 ALA A C 1
ATOM 1580 O O . ALA A 1 208 ? -5.317 4.782 6.237 1.00 94.12 208 ALA A O 1
ATOM 1581 N N . PRO A 1 209 ? -7.363 5.616 5.845 1.00 94.12 209 PRO A N 1
ATOM 1582 C CA . PRO A 1 209 ? -7.100 5.787 4.418 1.00 94.12 209 PRO A CA 1
ATOM 1583 C C . PRO A 1 209 ? -5.979 6.794 4.119 1.00 94.12 209 PRO A C 1
ATOM 1585 O O . PRO A 1 209 ? -5.198 6.608 3.183 1.00 94.12 209 PRO A O 1
ATOM 1588 N N . ILE A 1 210 ? -5.853 7.852 4.925 1.00 94.62 210 ILE A N 1
ATOM 1589 C CA . ILE A 1 210 ? -4.774 8.841 4.792 1.00 94.62 210 ILE A CA 1
ATOM 1590 C C . ILE A 1 210 ? -3.432 8.177 5.117 1.00 94.62 210 ILE A C 1
ATOM 1592 O O . ILE A 1 210 ? -2.494 8.288 4.329 1.00 94.62 210 ILE A O 1
ATOM 1596 N N . ARG A 1 211 ? -3.366 7.397 6.204 1.00 95.31 211 ARG A N 1
ATOM 1597 C CA . ARG A 1 211 ? -2.168 6.635 6.596 1.00 95.31 211 ARG A CA 1
ATOM 1598 C C . ARG A 1 211 ? -1.753 5.610 5.541 1.00 95.31 211 ARG A C 1
ATOM 1600 O O . ARG A 1 211 ? -0.570 5.501 5.223 1.00 95.31 211 ARG A O 1
ATOM 1607 N N . VAL A 1 212 ? -2.714 4.905 4.938 1.00 94.75 212 VAL A N 1
ATOM 1608 C CA . VAL A 1 212 ? -2.449 3.991 3.813 1.00 94.75 212 VAL A CA 1
ATOM 1609 C C . VAL A 1 212 ? -1.849 4.749 2.631 1.00 94.75 212 VAL A C 1
ATOM 1611 O O . VAL A 1 212 ? -0.862 4.292 2.062 1.00 94.75 212 VAL A O 1
ATOM 1614 N N . LEU A 1 213 ? -2.377 5.925 2.276 1.00 94.31 213 LEU A N 1
ATOM 1615 C CA . LEU A 1 213 ? -1.825 6.742 1.189 1.00 94.31 213 LEU A CA 1
ATOM 1616 C C . LEU A 1 213 ? -0.417 7.253 1.480 1.00 94.31 213 LEU A C 1
ATOM 1618 O O . LEU A 1 213 ? 0.440 7.201 0.599 1.00 94.31 213 LEU A O 1
ATOM 1622 N N . GLU A 1 214 ? -0.167 7.743 2.691 1.00 94.19 214 GLU A N 1
ATOM 1623 C CA . GLU A 1 214 ? 1.162 8.176 3.127 1.00 94.19 214 GLU A CA 1
ATOM 1624 C C . GLU A 1 214 ? 2.174 7.040 3.001 1.00 94.19 214 GLU A C 1
ATOM 1626 O O . GLU A 1 214 ? 3.251 7.219 2.423 1.00 94.19 214 GLU A O 1
ATOM 1631 N N . ARG A 1 215 ? 1.800 5.841 3.457 1.00 93.75 215 ARG A N 1
ATOM 1632 C CA . ARG A 1 215 ? 2.675 4.677 3.363 1.00 93.75 215 ARG A CA 1
ATOM 1633 C C . ARG A 1 215 ? 2.824 4.166 1.931 1.00 93.75 215 ARG A C 1
ATOM 1635 O O . ARG A 1 215 ? 3.927 3.784 1.558 1.00 93.75 215 ARG A O 1
ATOM 1642 N N . LEU A 1 216 ? 1.782 4.229 1.098 1.00 92.56 216 LEU A N 1
ATOM 1643 C CA . LEU A 1 216 ? 1.870 3.918 -0.335 1.00 92.56 216 LEU A CA 1
ATOM 1644 C C . LEU A 1 216 ? 2.846 4.848 -1.066 1.00 92.56 216 LEU A C 1
ATOM 1646 O O . LEU A 1 216 ? 3.622 4.373 -1.892 1.00 92.56 216 LEU A O 1
ATOM 1650 N N . ARG A 1 217 ? 2.846 6.153 -0.752 1.00 92.94 217 ARG A N 1
ATOM 1651 C CA . ARG A 1 217 ? 3.815 7.118 -1.311 1.00 92.94 217 ARG A CA 1
ATOM 1652 C C . ARG A 1 217 ? 5.243 6.705 -0.986 1.00 92.94 217 ARG A C 1
ATOM 1654 O O . ARG A 1 217 ? 6.092 6.660 -1.871 1.00 92.94 217 ARG A O 1
ATOM 1661 N N . ALA A 1 218 ? 5.503 6.401 0.281 1.00 91.50 218 ALA A N 1
ATOM 1662 C CA . ALA A 1 218 ? 6.835 6.028 0.728 1.00 91.50 218 ALA A CA 1
ATOM 1663 C C . ALA A 1 218 ? 7.272 4.662 0.165 1.00 91.50 218 ALA A C 1
ATOM 1665 O O . ALA A 1 218 ? 8.376 4.551 -0.361 1.00 91.50 218 ALA A O 1
ATOM 1666 N N . ALA A 1 219 ? 6.381 3.665 0.148 1.00 89.75 219 ALA A N 1
ATOM 1667 C CA . ALA A 1 219 ? 6.649 2.356 -0.449 1.00 89.75 219 ALA A CA 1
ATOM 1668 C C . ALA A 1 219 ? 6.920 2.449 -1.961 1.00 89.75 219 ALA A C 1
ATOM 1670 O O . ALA A 1 219 ? 7.791 1.754 -2.481 1.00 89.75 219 ALA A O 1
ATOM 1671 N N . PHE A 1 220 ? 6.228 3.344 -2.676 1.00 90.44 220 PHE A N 1
ATOM 1672 C CA . PHE A 1 220 ? 6.513 3.629 -4.083 1.00 90.44 220 PHE A CA 1
ATOM 1673 C C . PHE A 1 220 ? 7.930 4.191 -4.283 1.00 90.44 220 PHE A C 1
ATOM 1675 O O . PHE A 1 220 ? 8.660 3.724 -5.159 1.00 90.44 220 PHE A O 1
ATOM 1682 N N . VAL A 1 221 ? 8.339 5.167 -3.466 1.00 90.94 221 VAL A N 1
ATOM 1683 C CA . VAL A 1 221 ? 9.685 5.761 -3.542 1.00 90.94 221 VAL A CA 1
ATOM 1684 C C . VAL A 1 221 ? 10.759 4.716 -3.244 1.00 90.94 221 VAL A C 1
ATOM 1686 O O . VAL A 1 221 ? 11.683 4.551 -4.039 1.00 90.94 221 VAL A O 1
ATOM 1689 N N . GLU A 1 222 ? 10.611 3.964 -2.153 1.00 89.38 222 GLU A N 1
ATOM 1690 C CA . GLU A 1 222 ? 11.552 2.912 -1.752 1.00 89.38 222 GLU A CA 1
ATOM 1691 C C . GLU A 1 222 ? 11.680 1.823 -2.827 1.00 89.38 222 GLU A C 1
ATOM 1693 O O . GLU A 1 222 ? 12.793 1.458 -3.220 1.00 89.38 222 GLU A O 1
ATOM 1698 N N . ARG A 1 223 ? 10.552 1.350 -3.376 1.00 88.12 223 ARG A N 1
ATOM 1699 C CA . ARG A 1 223 ? 10.545 0.360 -4.460 1.00 88.12 223 ARG A CA 1
ATOM 1700 C C . ARG A 1 223 ? 11.203 0.897 -5.726 1.00 88.12 223 ARG A C 1
ATOM 1702 O O . ARG A 1 223 ? 11.994 0.185 -6.341 1.00 88.12 223 ARG A O 1
ATOM 1709 N N . THR A 1 224 ? 10.920 2.146 -6.095 1.00 91.69 224 THR A N 1
ATOM 1710 C CA . THR A 1 224 ? 11.546 2.805 -7.249 1.00 91.69 224 THR A CA 1
ATOM 1711 C C . THR A 1 224 ? 13.057 2.900 -7.071 1.00 91.69 224 THR A C 1
ATOM 1713 O O . THR A 1 224 ? 13.795 2.547 -7.991 1.00 91.69 224 THR A O 1
ATOM 1716 N N . MET A 1 225 ? 13.534 3.311 -5.892 1.00 92.06 225 MET A N 1
ATOM 1717 C CA . MET A 1 225 ? 14.965 3.380 -5.591 1.00 92.06 225 MET A CA 1
ATOM 1718 C C . MET A 1 225 ? 15.621 2.002 -5.688 1.00 92.06 225 MET A C 1
ATOM 1720 O O . MET A 1 225 ? 16.655 1.867 -6.338 1.00 92.06 225 MET A O 1
ATOM 1724 N N . ARG A 1 226 ? 15.000 0.967 -5.111 1.00 89.94 226 ARG A N 1
ATOM 1725 C CA . ARG A 1 226 ? 15.527 -0.404 -5.141 1.00 89.94 226 ARG A CA 1
ATOM 1726 C C . ARG A 1 226 ? 15.612 -0.958 -6.562 1.00 89.94 226 ARG A C 1
ATOM 1728 O O . ARG A 1 226 ? 16.646 -1.494 -6.943 1.00 89.94 226 ARG A O 1
ATOM 1735 N N . LEU A 1 227 ? 14.544 -0.815 -7.349 1.00 91.19 227 LEU A N 1
ATOM 1736 C CA . LEU A 1 227 ? 14.507 -1.270 -8.742 1.00 91.19 227 LEU A CA 1
ATOM 1737 C C . LEU A 1 227 ? 15.499 -0.490 -9.617 1.00 91.19 227 LEU A C 1
ATOM 1739 O O . LEU A 1 227 ? 16.170 -1.084 -10.457 1.00 91.19 227 LEU A O 1
ATOM 1743 N N . THR A 1 228 ? 15.651 0.815 -9.375 1.00 94.25 228 THR A N 1
ATOM 1744 C CA . THR A 1 228 ? 16.663 1.647 -10.044 1.00 94.25 228 THR A CA 1
ATOM 1745 C C . THR A 1 228 ? 18.072 1.175 -9.705 1.00 94.25 228 THR A C 1
ATOM 1747 O O . THR A 1 228 ? 18.841 0.890 -10.614 1.00 94.25 228 THR A O 1
ATOM 1750 N N . ALA A 1 229 ? 18.393 0.980 -8.422 1.00 93.06 229 ALA A N 1
ATOM 1751 C CA . ALA A 1 229 ? 19.694 0.465 -7.998 1.00 93.06 229 ALA A CA 1
ATOM 1752 C C . ALA A 1 229 ? 19.975 -0.942 -8.553 1.00 93.06 229 ALA A C 1
ATOM 1754 O O . ALA A 1 229 ? 21.094 -1.229 -8.973 1.00 93.06 229 ALA A O 1
ATOM 1755 N N . ALA A 1 230 ? 18.964 -1.815 -8.602 1.00 90.44 230 ALA A N 1
ATOM 1756 C CA . ALA A 1 230 ? 19.094 -3.156 -9.164 1.00 90.44 230 ALA A CA 1
ATOM 1757 C C . ALA A 1 230 ? 19.382 -3.132 -10.673 1.00 90.44 230 ALA A C 1
ATOM 1759 O O . ALA A 1 230 ? 20.204 -3.922 -11.146 1.00 90.44 230 ALA A O 1
ATOM 1760 N N . PHE A 1 231 ? 18.722 -2.240 -11.419 1.00 92.94 231 PHE A N 1
ATOM 1761 C CA . PHE A 1 231 ? 18.946 -2.055 -12.851 1.00 92.94 231 PHE A CA 1
ATOM 1762 C C . PHE A 1 231 ? 20.301 -1.393 -13.131 1.00 92.94 231 PHE A C 1
ATOM 1764 O O . PHE A 1 231 ? 21.100 -1.932 -13.896 1.00 92.94 231 PHE A O 1
ATOM 1771 N N . ASP A 1 232 ? 20.601 -0.280 -12.462 1.00 91.69 232 ASP A N 1
ATOM 1772 C CA . ASP A 1 232 ? 21.846 0.475 -12.622 1.00 91.69 232 ASP A CA 1
ATOM 1773 C C . ASP A 1 232 ? 23.063 -0.359 -12.215 1.00 91.69 232 ASP A C 1
ATOM 1775 O O . ASP A 1 232 ? 24.027 -0.452 -12.973 1.00 91.69 232 ASP A O 1
ATOM 1779 N N . GLY A 1 233 ? 22.999 -1.039 -11.067 1.00 87.56 233 GLY A N 1
ATOM 1780 C CA . GLY A 1 233 ? 24.069 -1.913 -10.593 1.00 87.56 233 GLY A CA 1
ATOM 1781 C C . GLY A 1 233 ? 24.332 -3.082 -11.545 1.00 87.56 233 GLY A C 1
ATOM 1782 O O . GLY A 1 233 ? 25.487 -3.420 -11.806 1.00 87.56 233 GLY A O 1
ATOM 1783 N N . TYR A 1 234 ? 23.285 -3.665 -12.140 1.00 86.62 234 TYR A N 1
ATOM 1784 C CA . TYR A 1 234 ? 23.458 -4.725 -13.137 1.00 86.62 234 TYR A CA 1
ATOM 1785 C C . TYR A 1 234 ? 24.060 -4.196 -14.446 1.00 86.62 234 TYR A C 1
ATOM 1787 O O . TYR A 1 234 ? 24.885 -4.866 -15.064 1.00 86.62 234 TYR A O 1
ATOM 1795 N N . GLN A 1 235 ? 23.715 -2.970 -14.853 1.00 83.25 235 GLN A N 1
ATOM 1796 C CA . GLN A 1 235 ? 24.353 -2.312 -15.995 1.00 83.25 235 GLN A CA 1
ATOM 1797 C C . GLN A 1 235 ? 25.812 -1.921 -15.722 1.00 83.25 235 GLN A C 1
ATOM 1799 O O . GLN A 1 235 ? 26.634 -1.997 -16.631 1.00 83.25 235 GLN A O 1
ATOM 1804 N N . GLN A 1 236 ? 26.169 -1.541 -14.495 1.00 82.62 236 GLN A N 1
ATOM 1805 C CA . GLN A 1 236 ? 27.551 -1.216 -14.126 1.00 82.62 236 GLN A CA 1
ATOM 1806 C C . GLN A 1 236 ? 28.467 -2.445 -14.126 1.00 82.62 236 GLN A C 1
ATOM 1808 O O . GLN A 1 236 ? 29.603 -2.342 -14.583 1.00 82.62 236 GLN A O 1
ATOM 1813 N N . ARG A 1 237 ? 27.969 -3.625 -13.727 1.00 77.44 237 ARG A N 1
ATOM 1814 C CA . ARG A 1 237 ? 28.715 -4.899 -13.843 1.00 77.44 237 ARG A CA 1
ATOM 1815 C C . ARG A 1 237 ? 29.152 -5.221 -15.2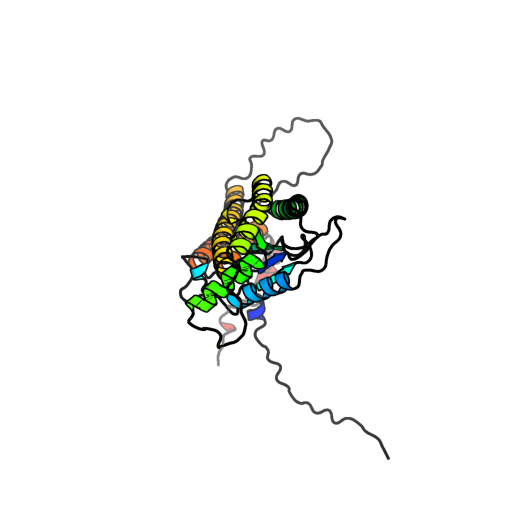76 1.00 77.44 237 ARG A C 1
ATOM 1817 O O . ARG A 1 237 ? 30.122 -5.941 -15.466 1.00 77.44 237 ARG A O 1
ATOM 1824 N N . ARG A 1 238 ? 28.468 -4.668 -16.283 1.00 71.50 238 ARG A N 1
ATOM 1825 C CA . ARG A 1 238 ? 28.892 -4.740 -17.689 1.00 71.50 238 ARG A CA 1
ATOM 1826 C C . ARG A 1 238 ? 30.123 -3.877 -17.973 1.00 71.50 238 ARG A C 1
ATOM 1828 O O . ARG A 1 238 ? 30.982 -4.286 -18.738 1.00 71.50 238 ARG A O 1
ATOM 1835 N N . LEU A 1 239 ? 30.174 -2.664 -17.417 1.00 65.38 239 LEU A N 1
ATOM 1836 C CA . LEU A 1 239 ? 31.284 -1.722 -17.627 1.00 65.38 239 LEU A CA 1
ATOM 1837 C C . LEU A 1 239 ? 32.539 -2.155 -16.863 1.00 65.38 239 LEU A C 1
ATOM 1839 O O . LEU A 1 239 ? 33.657 -1.904 -17.305 1.00 65.38 239 LEU A O 1
ATOM 1843 N N . HIS A 1 240 ? 32.336 -2.831 -15.735 1.00 62.31 240 HIS A N 1
ATOM 1844 C CA . HIS A 1 240 ? 33.389 -3.372 -14.892 1.00 62.31 240 HIS A CA 1
ATOM 1845 C C . HIS A 1 240 ? 33.086 -4.839 -14.586 1.00 62.31 240 HIS A C 1
ATOM 1847 O O . HIS A 1 240 ? 32.636 -5.147 -13.477 1.00 62.31 240 HIS A O 1
ATOM 1853 N N . PRO A 1 241 ? 33.295 -5.757 -15.551 1.00 60.19 241 PRO A N 1
ATOM 1854 C CA . PRO A 1 241 ? 33.328 -7.171 -15.218 1.00 60.19 241 PRO A CA 1
ATOM 1855 C C . PRO A 1 241 ? 34.390 -7.329 -14.132 1.00 60.19 241 PRO A C 1
ATOM 1857 O O . PRO A 1 241 ? 35.503 -6.821 -14.289 1.00 60.19 241 PRO A O 1
ATOM 1860 N N . ALA A 1 242 ? 34.022 -7.932 -12.997 1.00 52.12 242 ALA A N 1
ATOM 1861 C CA . ALA A 1 242 ? 34.950 -8.135 -11.894 1.00 52.12 242 ALA A CA 1
ATOM 1862 C C . ALA A 1 242 ? 36.247 -8.719 -12.464 1.00 52.12 242 ALA A C 1
ATOM 1864 O O . ALA A 1 242 ? 36.219 -9.763 -13.120 1.00 52.12 242 ALA A O 1
ATOM 1865 N N . ARG A 1 243 ? 37.356 -7.991 -12.279 1.00 42.78 243 ARG A N 1
ATOM 1866 C CA . ARG A 1 243 ? 38.692 -8.456 -12.639 1.00 42.78 243 ARG A CA 1
ATOM 1867 C C . ARG A 1 243 ? 38.859 -9.787 -11.920 1.00 42.78 243 ARG A C 1
ATOM 1869 O O . ARG A 1 243 ? 38.894 -9.839 -10.695 1.00 42.78 243 ARG A O 1
ATOM 1876 N N . THR A 1 244 ? 38.853 -10.867 -12.684 1.00 43.16 244 THR A N 1
ATOM 1877 C CA . THR A 1 244 ? 39.332 -12.153 -12.210 1.00 43.16 244 THR A CA 1
ATOM 1878 C C . THR A 1 244 ? 40.821 -11.937 -12.024 1.00 43.16 244 THR A C 1
ATOM 1880 O O . THR A 1 244 ? 41.584 -12.016 -12.982 1.00 43.16 244 THR A O 1
ATOM 1883 N N . ASP A 1 245 ? 41.229 -11.566 -10.812 1.00 34.53 245 ASP A N 1
ATOM 1884 C CA . ASP A 1 245 ? 42.619 -11.722 -10.422 1.00 34.53 245 ASP A CA 1
ATOM 1885 C C . ASP A 1 245 ? 42.883 -13.223 -10.478 1.00 34.53 245 ASP A C 1
ATOM 1887 O O . ASP A 1 245 ? 42.501 -14.010 -9.611 1.00 34.53 245 ASP A O 1
ATOM 1891 N N . SER A 1 246 ? 43.467 -13.625 -11.599 1.00 39.75 246 SER A N 1
ATOM 1892 C CA . SER A 1 246 ? 44.094 -14.908 -11.814 1.00 39.75 246 SER A CA 1
ATOM 1893 C C . SER A 1 246 ? 45.262 -15.033 -10.840 1.00 39.75 246 SER A C 1
ATOM 1895 O O . SER A 1 246 ? 46.410 -14.834 -11.214 1.00 39.75 246 SER A O 1
ATOM 1897 N N . ASN A 1 247 ? 44.966 -15.360 -9.588 1.00 35.25 247 ASN A N 1
ATOM 1898 C CA . ASN A 1 247 ? 45.902 -16.028 -8.698 1.00 35.25 247 ASN A CA 1
ATOM 1899 C C . ASN A 1 247 ? 45.318 -17.398 -8.371 1.00 35.25 247 ASN A C 1
ATOM 1901 O O . ASN A 1 247 ? 44.845 -17.684 -7.273 1.00 35.25 247 ASN A O 1
ATOM 1905 N N . ILE A 1 248 ? 45.358 -18.252 -9.394 1.00 43.97 248 ILE A N 1
ATOM 1906 C CA . ILE A 1 248 ? 45.352 -19.699 -9.225 1.00 43.97 248 ILE A CA 1
ATOM 1907 C C . ILE A 1 248 ? 46.675 -20.025 -8.529 1.00 43.97 248 ILE A C 1
ATOM 1909 O O . ILE A 1 248 ? 47.677 -20.285 -9.187 1.00 43.97 248 ILE A O 1
ATOM 1913 N N . ASN A 1 249 ? 46.686 -19.966 -7.199 1.00 35.41 249 ASN A N 1
ATOM 1914 C CA . ASN A 1 249 ? 47.624 -20.763 -6.430 1.00 35.41 249 ASN A CA 1
ATOM 1915 C C . ASN A 1 249 ? 46.888 -22.028 -5.997 1.00 35.41 249 ASN A C 1
ATOM 1917 O O . ASN A 1 249 ? 45.859 -22.006 -5.324 1.00 35.41 249 ASN A O 1
ATOM 1921 N N . SER A 1 250 ? 47.414 -23.121 -6.522 1.00 43.31 250 SER A N 1
ATOM 1922 C CA . SER A 1 250 ? 47.005 -24.506 -6.386 1.00 43.31 250 SER A CA 1
ATOM 1923 C C . SER A 1 250 ? 46.747 -24.950 -4.943 1.00 43.31 250 SER A C 1
ATOM 1925 O O . SER A 1 250 ? 47.492 -24.593 -4.035 1.00 43.31 250 SER A O 1
ATOM 1927 N N . HIS A 1 251 ? 45.775 -25.863 -4.825 1.00 39.97 251 HIS A N 1
ATOM 1928 C CA . HIS A 1 251 ? 45.482 -26.768 -3.702 1.00 39.97 251 HIS A CA 1
ATOM 1929 C C . HIS A 1 251 ? 44.402 -26.336 -2.700 1.00 39.97 251 HIS A C 1
ATOM 1931 O O . HIS A 1 251 ? 44.675 -25.894 -1.592 1.00 39.97 251 HIS A O 1
ATOM 1937 N N . SER A 1 252 ? 43.146 -26.635 -3.035 1.00 34.56 252 SER A N 1
ATOM 1938 C CA . SER A 1 252 ? 42.290 -27.493 -2.194 1.00 34.56 252 SER A CA 1
ATOM 1939 C C . SER A 1 252 ? 40.981 -27.821 -2.922 1.00 34.56 252 SER A C 1
ATOM 1941 O O . SER A 1 252 ? 40.316 -26.962 -3.495 1.00 34.56 252 SER A O 1
ATOM 1943 N N . ASN A 1 253 ? 40.644 -29.108 -2.947 1.00 38.84 253 ASN A N 1
ATOM 1944 C CA . ASN A 1 253 ? 39.438 -29.648 -3.560 1.00 38.84 253 ASN A CA 1
ATOM 1945 C C . ASN A 1 253 ? 38.205 -29.313 -2.710 1.00 38.84 253 ASN A C 1
ATOM 1947 O O . ASN A 1 253 ? 38.033 -29.900 -1.647 1.00 38.84 253 ASN A O 1
ATOM 1951 N N . CYS A 1 254 ? 37.325 -28.444 -3.206 1.00 31.27 254 CYS A N 1
ATOM 1952 C CA . CYS A 1 254 ? 35.877 -28.513 -2.979 1.00 31.27 254 CYS A CA 1
ATOM 1953 C C . CYS A 1 254 ? 35.184 -27.591 -3.993 1.00 31.27 254 CYS A C 1
ATOM 1955 O O . CYS A 1 254 ? 34.937 -26.415 -3.738 1.00 31.27 254 CYS A O 1
ATOM 1957 N N . ALA A 1 255 ? 34.937 -28.106 -5.197 1.00 34.34 255 ALA A N 1
ATOM 1958 C CA . ALA A 1 255 ? 34.255 -27.369 -6.251 1.00 34.34 255 ALA A CA 1
ATOM 1959 C C . ALA A 1 255 ? 32.737 -27.358 -6.001 1.00 34.34 255 ALA A C 1
ATOM 1961 O O . ALA A 1 255 ? 31.976 -28.034 -6.687 1.00 34.34 255 ALA A O 1
ATOM 1962 N N . THR A 1 256 ? 32.268 -26.548 -5.051 1.00 36.41 256 THR A N 1
ATOM 1963 C CA . THR A 1 256 ? 30.980 -25.883 -5.267 1.00 36.41 256 THR A CA 1
ATOM 1964 C C . THR A 1 256 ? 31.228 -24.855 -6.356 1.00 36.41 256 THR A C 1
ATOM 1966 O O . THR A 1 256 ? 31.889 -23.846 -6.109 1.00 36.41 256 THR A O 1
ATOM 1969 N N . ALA A 1 257 ? 30.773 -25.145 -7.574 1.00 33.47 257 ALA A N 1
ATOM 1970 C CA . ALA A 1 257 ? 30.778 -24.202 -8.679 1.00 33.47 257 ALA A CA 1
ATOM 1971 C C . ALA A 1 257 ? 29.975 -22.960 -8.264 1.00 33.47 257 ALA A C 1
ATOM 1973 O O . ALA A 1 257 ? 28.760 -22.900 -8.438 1.00 33.47 257 ALA A O 1
ATOM 1974 N N . ALA A 1 258 ? 30.654 -21.977 -7.674 1.00 39.78 258 ALA A N 1
ATOM 1975 C CA . ALA A 1 258 ? 30.162 -20.621 -7.597 1.00 39.78 258 ALA A CA 1
ATOM 1976 C C . ALA A 1 258 ? 30.035 -20.170 -9.050 1.00 39.78 258 ALA A C 1
ATOM 1978 O O . ALA A 1 258 ? 31.028 -19.841 -9.697 1.00 39.78 258 ALA A O 1
ATOM 1979 N N . THR A 1 259 ? 28.827 -20.276 -9.602 1.00 39.41 259 THR A N 1
ATOM 1980 C CA . THR A 1 259 ? 28.505 -19.742 -10.917 1.00 39.41 259 THR A CA 1
ATOM 1981 C C . THR A 1 259 ? 28.907 -18.280 -10.888 1.00 39.41 259 THR A C 1
ATOM 1983 O O . THR A 1 259 ? 28.278 -17.478 -10.196 1.00 39.41 259 THR A O 1
ATOM 1986 N N . VAL A 1 260 ? 29.999 -17.951 -11.576 1.00 49.84 260 VAL A N 1
ATOM 1987 C CA . VAL A 1 260 ? 30.375 -16.569 -11.847 1.00 49.84 260 VAL A CA 1
ATOM 1988 C C . VAL A 1 260 ? 29.121 -15.926 -12.431 1.00 49.84 260 VAL A C 1
ATOM 1990 O O . VAL A 1 260 ? 28.576 -16.432 -13.410 1.00 49.84 260 VAL A O 1
ATOM 1993 N N . ASP A 1 261 ? 28.598 -14.901 -11.764 1.00 58.75 261 ASP A N 1
ATOM 1994 C CA . ASP A 1 261 ? 27.366 -14.202 -12.139 1.00 58.75 261 ASP A CA 1
ATOM 1995 C C . ASP A 1 261 ? 27.651 -13.387 -13.413 1.00 58.75 261 ASP A C 1
ATOM 1997 O O . ASP A 1 261 ? 27.913 -12.182 -13.375 1.00 58.75 261 ASP A O 1
ATOM 2001 N N . VAL A 1 262 ? 27.751 -14.095 -14.544 1.00 70.25 262 VAL A N 1
ATOM 2002 C CA . VAL A 1 262 ? 28.067 -13.533 -15.855 1.00 70.25 262 VAL A CA 1
ATOM 2003 C C . VAL A 1 262 ? 26.903 -12.644 -16.271 1.00 70.25 262 VAL A C 1
ATOM 2005 O O . VAL A 1 262 ? 25.739 -13.055 -16.272 1.00 70.25 262 VAL A O 1
ATOM 2008 N N . TRP A 1 263 ? 27.230 -11.407 -16.638 1.00 80.88 263 TRP A N 1
ATOM 2009 C CA . TRP A 1 263 ? 26.256 -10.464 -17.163 1.00 80.88 263 TRP A CA 1
ATOM 2010 C C . TRP A 1 263 ? 25.533 -11.061 -18.376 1.00 80.88 263 TRP A C 1
ATOM 2012 O O . TRP A 1 263 ? 26.173 -11.547 -19.307 1.00 80.88 263 TRP A O 1
ATOM 2022 N N . ASN A 1 264 ? 24.202 -10.999 -18.385 1.00 82.50 264 ASN A N 1
ATOM 2023 C CA . ASN A 1 264 ? 23.400 -11.440 -19.516 1.00 82.50 264 ASN A CA 1
ATOM 2024 C C . ASN A 1 264 ? 22.305 -10.418 -19.866 1.00 82.50 264 ASN A C 1
ATOM 2026 O O . ASN A 1 264 ? 21.728 -9.748 -19.004 1.00 82.50 264 ASN A O 1
ATOM 2030 N N . LEU A 1 265 ? 22.019 -10.293 -21.164 1.00 82.56 265 LEU A N 1
ATOM 2031 C CA . LEU A 1 265 ? 21.071 -9.307 -21.683 1.00 82.56 265 LEU A CA 1
ATOM 2032 C C . LEU A 1 265 ? 19.651 -9.535 -21.149 1.00 82.56 265 LEU A C 1
ATOM 2034 O O . LEU A 1 265 ? 18.957 -8.570 -20.838 1.00 82.56 265 LEU A O 1
ATOM 2038 N N . HIS A 1 266 ? 19.235 -10.795 -21.016 1.00 83.44 266 HIS A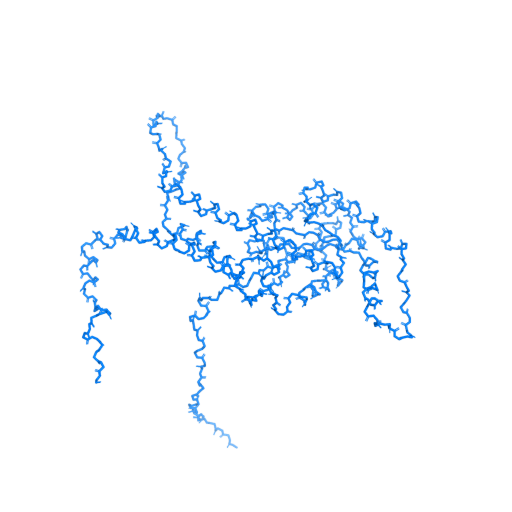 N 1
ATOM 2039 C CA . HIS A 1 266 ? 17.897 -11.162 -20.559 1.00 83.44 266 HIS A CA 1
ATOM 2040 C C . HIS A 1 266 ? 17.612 -10.654 -19.137 1.00 83.44 266 HIS A C 1
ATOM 2042 O O . HIS A 1 266 ? 16.567 -10.065 -18.883 1.00 83.44 266 HIS A O 1
ATOM 2048 N N . GLU A 1 267 ? 18.559 -10.811 -18.218 1.00 84.31 267 GLU A N 1
ATOM 2049 C CA . GLU A 1 267 ? 18.461 -10.363 -16.830 1.00 84.31 267 GLU A CA 1
ATOM 2050 C C . GLU A 1 267 ? 18.528 -8.834 -16.722 1.00 84.31 267 GLU A C 1
ATOM 2052 O O . GLU A 1 267 ? 17.781 -8.227 -15.954 1.00 84.31 267 GLU A O 1
ATOM 2057 N N . CYS A 1 268 ? 19.345 -8.184 -17.560 1.00 85.62 268 CYS A N 1
ATOM 2058 C CA . CYS A 1 268 ? 19.339 -6.726 -17.697 1.00 85.62 268 CYS A CA 1
ATOM 2059 C C . CYS A 1 268 ? 17.954 -6.220 -18.135 1.00 85.62 268 CYS A C 1
ATOM 2061 O O . CYS A 1 268 ? 17.411 -5.279 -17.548 1.00 85.62 268 CYS A O 1
ATOM 2063 N N . TRP A 1 269 ? 17.359 -6.883 -19.131 1.00 88.44 269 TRP A N 1
ATOM 2064 C CA . TRP A 1 269 ? 16.018 -6.575 -19.616 1.00 88.44 269 TRP A CA 1
ATOM 2065 C C . TRP A 1 269 ? 14.948 -6.839 -18.566 1.00 88.44 269 TRP A C 1
ATOM 2067 O O . TRP A 1 269 ? 14.069 -6.001 -18.397 1.00 88.44 269 TRP A O 1
ATOM 2077 N N . ARG A 1 270 ? 15.039 -7.944 -17.824 1.00 88.75 270 ARG A N 1
ATOM 2078 C CA . ARG A 1 270 ? 14.103 -8.278 -16.746 1.00 88.75 270 ARG A CA 1
ATOM 2079 C C . ARG A 1 270 ? 14.076 -7.189 -15.677 1.00 88.75 270 ARG A C 1
ATOM 2081 O O . ARG A 1 270 ? 13.013 -6.659 -15.373 1.00 88.75 270 ARG A O 1
ATOM 2088 N N . ARG A 1 271 ? 15.247 -6.779 -15.184 1.00 89.50 271 ARG A N 1
ATOM 2089 C CA . ARG A 1 271 ? 15.373 -5.722 -14.165 1.00 89.50 271 ARG A CA 1
ATOM 2090 C C . ARG A 1 271 ? 14.887 -4.364 -14.666 1.00 89.50 271 ARG A C 1
ATOM 2092 O O . ARG A 1 271 ? 14.202 -3.648 -13.938 1.00 89.50 271 ARG A O 1
ATOM 2099 N N . GLY A 1 272 ? 15.215 -4.016 -15.911 1.00 90.56 272 GLY A N 1
ATOM 2100 C CA . GLY A 1 272 ? 14.717 -2.794 -16.542 1.00 90.56 272 GLY A CA 1
ATOM 2101 C C . GLY A 1 272 ? 13.198 -2.820 -16.735 1.00 90.56 272 GLY A C 1
ATOM 2102 O O . GLY A 1 272 ? 12.518 -1.837 -16.444 1.00 90.56 272 GLY A O 1
ATOM 2103 N N . TYR A 1 273 ? 12.648 -3.961 -17.151 1.00 90.44 273 TYR A N 1
ATOM 2104 C CA . TYR A 1 273 ? 11.213 -4.144 -17.332 1.00 90.44 273 TYR A CA 1
ATOM 2105 C C . TYR A 1 273 ? 10.457 -4.059 -16.003 1.00 90.44 273 TYR A C 1
ATOM 2107 O O . TYR A 1 273 ? 9.436 -3.381 -15.944 1.00 90.44 273 TYR A O 1
ATOM 2115 N N . ASP A 1 274 ? 10.969 -4.654 -14.923 1.00 88.75 274 ASP A N 1
ATOM 2116 C CA . ASP A 1 274 ? 10.364 -4.554 -13.589 1.00 88.75 274 ASP A CA 1
ATOM 2117 C C . ASP A 1 274 ? 10.285 -3.095 -13.104 1.00 88.75 274 ASP A C 1
ATOM 2119 O O . ASP A 1 274 ? 9.244 -2.658 -12.598 1.00 88.75 274 ASP A O 1
ATOM 2123 N N . LEU A 1 275 ? 11.349 -2.309 -13.319 1.00 92.00 275 LEU A N 1
ATOM 2124 C CA . LEU A 1 275 ? 11.366 -0.871 -13.035 1.00 92.00 275 LEU A CA 1
ATOM 2125 C C . LEU A 1 275 ? 10.363 -0.102 -13.907 1.00 92.00 275 LEU A C 1
ATOM 2127 O O . LEU A 1 275 ? 9.573 0.692 -13.393 1.00 92.00 275 LEU A O 1
ATOM 2131 N N . ALA A 1 276 ? 10.364 -0.339 -15.220 1.00 91.38 276 ALA A N 1
ATOM 2132 C CA . ALA A 1 276 ? 9.464 0.339 -16.147 1.00 91.38 276 ALA A CA 1
ATOM 2133 C C . ALA A 1 276 ? 7.993 0.015 -15.850 1.00 91.38 276 ALA A C 1
ATOM 2135 O O . ALA A 1 276 ? 7.159 0.919 -15.792 1.00 91.38 276 ALA A O 1
ATOM 2136 N N . ARG A 1 277 ? 7.680 -1.257 -15.580 1.00 88.94 277 ARG A N 1
ATOM 2137 C CA . ARG A 1 277 ? 6.351 -1.730 -15.180 1.00 88.94 277 ARG A CA 1
ATOM 2138 C C . ARG A 1 277 ? 5.875 -1.026 -13.914 1.00 88.94 277 ARG A C 1
ATOM 2140 O O . ARG A 1 277 ? 4.748 -0.534 -13.886 1.00 88.94 277 ARG A O 1
ATOM 2147 N N . HIS A 1 278 ? 6.729 -0.937 -12.894 1.00 88.94 278 HIS A N 1
ATOM 2148 C CA . HIS A 1 278 ? 6.412 -0.245 -11.646 1.00 88.94 278 HIS A CA 1
ATOM 2149 C C . HIS A 1 278 ? 6.084 1.241 -11.865 1.00 88.94 278 HIS A C 1
ATOM 2151 O O . HIS A 1 278 ? 5.103 1.750 -11.322 1.00 88.94 278 HIS A O 1
ATOM 2157 N N . LEU A 1 279 ? 6.861 1.931 -12.704 1.00 91.19 279 LEU A N 1
ATOM 2158 C CA . LEU A 1 279 ? 6.635 3.339 -13.043 1.00 91.19 279 LEU A CA 1
ATOM 2159 C C . LEU A 1 279 ? 5.338 3.538 -13.843 1.00 91.19 279 LEU A C 1
ATOM 2161 O O . LEU A 1 279 ? 4.570 4.461 -13.560 1.00 91.19 279 LEU A O 1
ATOM 2165 N N . LEU A 1 280 ? 5.064 2.663 -14.815 1.00 89.62 280 LEU A N 1
ATOM 2166 C CA . LEU A 1 280 ? 3.852 2.728 -15.633 1.00 89.62 280 LEU A CA 1
ATOM 2167 C C . LEU A 1 280 ? 2.578 2.459 -14.825 1.00 89.62 280 LEU A C 1
ATOM 2169 O O . LEU A 1 280 ? 1.578 3.133 -15.059 1.00 89.62 280 LEU A O 1
ATOM 2173 N N . GLN A 1 281 ? 2.615 1.548 -13.845 1.00 87.00 281 GLN A N 1
ATOM 2174 C CA . GLN A 1 281 ? 1.471 1.261 -12.965 1.00 87.00 281 GLN A CA 1
ATOM 2175 C C . GLN A 1 281 ? 0.935 2.511 -12.250 1.00 87.00 281 GLN A C 1
ATOM 2177 O O . GLN A 1 281 ? -0.252 2.571 -11.944 1.00 87.00 281 GLN A O 1
ATOM 2182 N N . LEU A 1 282 ? 1.788 3.510 -11.996 1.00 86.62 282 LEU A N 1
ATOM 2183 C CA . LEU A 1 282 ? 1.411 4.780 -11.367 1.00 86.62 282 LEU A CA 1
ATOM 2184 C C . LEU A 1 282 ? 1.425 5.969 -12.344 1.00 86.62 282 LEU A C 1
ATOM 2186 O O . LEU A 1 282 ? 1.397 7.124 -11.923 1.00 86.62 282 LEU A O 1
ATOM 2190 N N . GLY A 1 283 ? 1.460 5.710 -13.654 1.00 87.88 283 GLY A N 1
ATOM 2191 C CA . GLY A 1 283 ? 1.388 6.744 -14.687 1.00 87.88 283 GLY A CA 1
ATOM 2192 C C . GLY A 1 283 ? 2.655 7.594 -14.832 1.00 87.88 283 GLY A C 1
ATOM 2193 O O . GLY A 1 283 ? 2.597 8.672 -15.424 1.00 87.88 283 GLY A O 1
ATOM 2194 N N . VAL A 1 284 ? 3.810 7.145 -14.325 1.00 91.62 284 VAL A N 1
ATOM 2195 C CA . VAL A 1 284 ? 5.104 7.854 -14.415 1.00 91.62 284 VAL A CA 1
ATOM 2196 C C . VAL A 1 284 ? 5.789 7.556 -15.757 1.00 91.62 284 VAL A C 1
ATOM 2198 O O . VAL A 1 284 ? 6.895 7.018 -15.841 1.00 91.62 284 VAL A O 1
ATOM 2201 N N . VAL A 1 285 ? 5.107 7.903 -16.850 1.00 91.19 285 VAL A N 1
ATOM 2202 C CA . VAL A 1 285 ? 5.493 7.505 -18.216 1.00 91.19 285 VAL A CA 1
ATOM 2203 C C . VAL A 1 285 ? 6.823 8.114 -18.657 1.00 91.19 285 VAL A C 1
ATOM 2205 O O . VAL A 1 285 ? 7.606 7.453 -19.336 1.00 91.19 285 VAL A O 1
ATOM 2208 N N . LYS A 1 286 ? 7.127 9.352 -18.248 1.00 90.44 286 LYS A N 1
ATOM 2209 C CA . LYS A 1 286 ? 8.382 10.024 -18.624 1.00 90.44 286 LYS A CA 1
ATOM 2210 C C . LYS A 1 286 ? 9.610 9.254 -18.134 1.00 90.44 286 LYS A C 1
ATOM 2212 O O . LYS A 1 286 ? 10.563 9.105 -18.896 1.00 90.44 286 LYS A O 1
ATOM 2217 N N . GLU A 1 287 ? 9.579 8.767 -16.896 1.00 92.62 287 GLU A N 1
ATOM 2218 C CA . GLU A 1 287 ? 10.678 7.982 -16.326 1.00 92.62 287 GLU A CA 1
ATOM 2219 C C . GLU A 1 287 ? 10.691 6.562 -16.895 1.00 92.62 287 GLU A C 1
ATOM 2221 O O . GLU A 1 287 ? 11.748 6.089 -17.305 1.00 92.62 287 GLU A O 1
ATOM 2226 N N . ALA A 1 288 ? 9.524 5.925 -17.054 1.00 92.06 288 ALA A N 1
ATOM 2227 C CA . ALA A 1 288 ? 9.436 4.610 -17.692 1.00 92.06 288 ALA A CA 1
ATOM 2228 C C . ALA A 1 288 ? 10.037 4.618 -19.110 1.00 92.06 288 ALA A C 1
ATOM 2230 O O . ALA A 1 288 ? 10.806 3.730 -19.472 1.00 92.06 288 ALA A O 1
ATOM 2231 N N . ARG A 1 289 ? 9.772 5.672 -19.893 1.00 93.19 289 ARG A N 1
ATOM 2232 C CA . ARG A 1 289 ? 10.351 5.865 -21.230 1.00 93.19 289 ARG A CA 1
ATOM 2233 C C . ARG A 1 289 ? 11.878 5.930 -21.202 1.00 93.19 289 ARG A C 1
ATOM 2235 O O . ARG A 1 289 ? 12.511 5.377 -22.094 1.00 93.19 289 ARG A O 1
ATOM 2242 N N . LYS A 1 290 ? 12.483 6.585 -20.203 1.00 93.38 290 LYS A N 1
ATOM 2243 C CA . LYS A 1 290 ? 13.951 6.619 -20.064 1.00 93.38 290 LYS A CA 1
ATOM 2244 C C . LYS A 1 290 ? 14.513 5.226 -19.787 1.00 93.38 290 LYS A C 1
ATOM 2246 O O . LYS A 1 290 ? 15.554 4.879 -20.335 1.00 93.38 290 LYS A O 1
ATOM 2251 N N . VAL A 1 291 ? 13.825 4.431 -18.969 1.00 92.88 291 VAL A N 1
ATOM 2252 C CA . VAL A 1 291 ? 14.218 3.044 -18.679 1.00 92.88 291 VAL A CA 1
ATOM 2253 C C . VAL A 1 291 ? 14.159 2.197 -19.948 1.00 92.88 291 VAL A C 1
ATOM 2255 O O . VAL A 1 291 ? 15.159 1.571 -20.294 1.00 92.88 291 VAL A O 1
ATOM 2258 N N . PHE A 1 292 ? 13.057 2.263 -20.705 1.00 91.56 292 PHE A N 1
ATOM 2259 C CA . PHE A 1 292 ? 12.959 1.585 -22.000 1.00 91.56 292 PHE A CA 1
ATOM 2260 C C . PHE A 1 292 ? 14.041 2.042 -22.975 1.00 91.56 292 PHE A C 1
ATOM 2262 O O . PHE A 1 292 ? 14.699 1.198 -23.570 1.00 91.56 292 PHE A O 1
ATOM 2269 N N . ALA A 1 293 ? 14.282 3.350 -23.107 1.00 89.00 293 ALA A N 1
ATOM 2270 C CA . ALA A 1 293 ? 15.339 3.865 -23.974 1.00 89.00 293 ALA A CA 1
ATOM 2271 C C . ALA A 1 293 ? 16.705 3.263 -23.609 1.00 89.00 293 ALA A C 1
ATOM 2273 O O . ALA A 1 293 ? 17.406 2.774 -24.488 1.00 89.00 293 ALA A O 1
ATOM 2274 N N . ARG A 1 294 ? 17.042 3.197 -22.313 1.00 89.62 294 ARG A N 1
ATOM 2275 C CA . ARG A 1 294 ? 18.272 2.544 -21.837 1.00 89.62 294 ARG A CA 1
ATOM 2276 C C . ARG A 1 294 ? 18.307 1.055 -22.188 1.00 89.62 294 ARG A C 1
ATOM 2278 O O . ARG A 1 294 ? 19.343 0.582 -22.643 1.00 89.62 294 ARG A O 1
ATOM 2285 N N . MET A 1 295 ? 17.209 0.320 -22.004 1.00 88.25 295 MET A N 1
ATOM 2286 C CA . MET A 1 295 ? 17.122 -1.102 -22.374 1.00 88.25 295 MET A CA 1
ATOM 2287 C C . MET A 1 295 ? 17.315 -1.317 -23.881 1.00 88.25 295 MET A C 1
ATOM 2289 O O . MET A 1 295 ? 18.101 -2.176 -24.282 1.00 88.25 295 MET A O 1
ATOM 2293 N N . PHE A 1 296 ? 16.654 -0.507 -24.713 1.00 85.25 296 PHE A N 1
ATOM 2294 C CA . PHE A 1 296 ? 16.770 -0.561 -26.169 1.00 85.25 296 PHE A CA 1
ATOM 2295 C C . PHE A 1 296 ? 18.162 -0.176 -26.659 1.00 85.25 296 PHE A C 1
ATOM 2297 O O . PHE A 1 296 ? 18.669 -0.833 -27.561 1.00 85.25 296 PHE A O 1
ATOM 2304 N N . SER A 1 297 ? 18.816 0.818 -26.050 1.00 83.38 297 SER A N 1
ATOM 2305 C CA . SER A 1 297 ? 20.214 1.123 -26.364 1.00 83.38 297 SER A CA 1
ATOM 2306 C C . SER A 1 297 ? 21.100 -0.094 -26.109 1.00 83.38 297 SER A C 1
ATOM 2308 O O . SER A 1 297 ? 21.869 -0.473 -26.984 1.00 83.38 297 SER A O 1
ATOM 2310 N N . VAL A 1 298 ? 20.955 -0.766 -24.958 1.00 78.56 298 VAL A N 1
ATOM 2311 C CA . VAL A 1 298 ? 21.707 -2.004 -24.689 1.00 78.56 298 VAL A CA 1
ATOM 2312 C C . VAL A 1 298 ? 21.371 -3.081 -25.726 1.00 78.56 298 VAL A C 1
ATOM 2314 O O . VAL A 1 298 ? 22.278 -3.697 -26.264 1.00 78.56 298 VAL A O 1
ATOM 2317 N N . TYR A 1 299 ? 20.101 -3.288 -26.066 1.00 76.75 299 TYR A N 1
ATOM 2318 C CA . TYR A 1 299 ? 19.729 -4.272 -27.085 1.00 76.75 299 TYR A CA 1
ATOM 2319 C C . TYR A 1 299 ? 20.339 -3.973 -28.459 1.00 76.75 299 TYR A C 1
ATOM 2321 O O . TYR A 1 299 ? 20.912 -4.865 -29.069 1.00 76.75 299 TYR A O 1
ATOM 2329 N N . TYR A 1 300 ? 20.261 -2.729 -28.934 1.00 68.88 300 TYR A N 1
ATOM 2330 C CA . TYR A 1 300 ? 20.753 -2.348 -30.257 1.00 68.88 300 TYR A CA 1
ATOM 2331 C C . TYR A 1 300 ? 22.271 -2.538 -30.372 1.00 68.88 300 TYR A C 1
ATOM 2333 O O . TYR A 1 300 ? 22.732 -3.187 -31.309 1.00 68.88 300 TYR A O 1
ATOM 2341 N N . TYR A 1 301 ? 23.034 -2.078 -29.372 1.00 65.00 301 TYR A N 1
ATOM 2342 C CA . TYR A 1 301 ? 24.494 -2.236 -29.334 1.00 65.00 301 TYR A CA 1
ATOM 2343 C C . TYR A 1 301 ? 24.965 -3.688 -29.148 1.00 65.00 301 TYR A C 1
ATOM 2345 O O . TYR A 1 301 ? 26.122 -3.980 -29.428 1.00 65.00 301 TYR A O 1
ATOM 2353 N N . HIS A 1 302 ? 24.093 -4.593 -28.695 1.00 62.06 302 HIS A N 1
ATOM 2354 C CA . HIS A 1 302 ? 24.404 -6.012 -28.481 1.00 62.06 302 HIS A CA 1
ATOM 2355 C C . HIS A 1 302 ? 23.601 -6.946 -29.401 1.00 62.06 302 HIS A C 1
ATOM 2357 O O . HIS A 1 302 ? 23.629 -8.162 -29.238 1.00 62.06 302 HIS A O 1
ATOM 2363 N N . SER A 1 303 ? 22.900 -6.409 -30.402 1.00 52.84 303 SER A N 1
ATOM 2364 C CA . SER A 1 303 ? 22.168 -7.210 -31.391 1.00 52.84 303 SER A CA 1
ATOM 2365 C C . SER A 1 303 ? 23.103 -8.000 -32.324 1.00 52.84 303 SER A C 1
ATOM 2367 O O . SER A 1 303 ? 22.672 -8.954 -32.967 1.00 52.84 303 SER A O 1
ATOM 2369 N N . GLU A 1 304 ? 24.405 -7.699 -32.327 1.00 49.72 304 GLU A N 1
ATOM 2370 C CA . GLU A 1 304 ? 25.433 -8.536 -32.963 1.00 49.72 304 GLU A CA 1
ATOM 2371 C C . GLU A 1 304 ? 25.761 -9.821 -32.168 1.00 49.72 304 GLU A C 1
ATOM 2373 O O . GLU A 1 304 ? 26.361 -10.753 -32.710 1.00 49.72 304 GLU A O 1
ATOM 2378 N N . ASP A 1 305 ? 25.320 -9.932 -30.904 1.00 48.44 305 ASP A N 1
ATOM 2379 C CA . ASP A 1 305 ? 25.499 -11.132 -30.067 1.00 48.44 305 ASP A CA 1
ATOM 2380 C C . ASP A 1 305 ? 24.440 -12.213 -30.297 1.00 48.44 305 ASP A C 1
ATOM 2382 O O . ASP A 1 305 ? 24.476 -13.286 -29.686 1.00 48.44 305 ASP A O 1
ATOM 2386 N N . TYR A 1 306 ? 23.531 -12.002 -31.243 1.00 53.19 306 TYR A N 1
ATOM 2387 C CA . TYR A 1 306 ? 22.750 -13.103 -31.760 1.00 53.19 306 TYR A CA 1
ATOM 2388 C C . TYR A 1 306 ? 23.676 -14.107 -32.458 1.00 53.19 306 TYR A C 1
ATOM 2390 O O . TYR A 1 306 ? 24.141 -13.894 -33.576 1.00 53.19 306 TYR A O 1
ATOM 2398 N N . GLY A 1 307 ? 23.894 -15.267 -31.830 1.00 50.00 307 GLY A N 1
ATOM 2399 C CA . GLY A 1 307 ? 24.635 -16.388 -32.424 1.00 50.00 307 GLY A CA 1
ATOM 2400 C C . GLY A 1 307 ? 24.107 -16.834 -33.799 1.00 50.00 307 GLY A C 1
ATOM 2401 O O . GLY A 1 307 ? 24.816 -17.517 -34.535 1.00 50.00 307 GLY A O 1
ATOM 2402 N N . PHE A 1 308 ? 22.900 -16.406 -34.198 1.00 52.84 308 PHE A N 1
ATOM 2403 C CA . PHE A 1 308 ? 22.399 -16.604 -35.557 1.00 52.84 308 PHE A CA 1
ATOM 2404 C C . PHE A 1 308 ? 23.126 -15.762 -36.616 1.00 52.84 308 PHE A C 1
ATOM 2406 O O . PHE A 1 308 ? 23.231 -16.227 -37.746 1.00 52.84 308 PHE A O 1
ATOM 2413 N N . VAL A 1 309 ? 23.652 -14.577 -36.277 1.00 50.28 309 VAL A N 1
ATOM 2414 C CA . VAL A 1 309 ? 24.451 -13.742 -37.198 1.00 50.28 309 VAL A CA 1
ATOM 2415 C C . VAL A 1 309 ? 25.841 -14.351 -37.398 1.00 50.28 309 VAL A C 1
ATOM 2417 O O . VAL A 1 309 ? 26.416 -14.274 -38.478 1.00 50.28 309 VAL A O 1
ATOM 2420 N N . LYS A 1 310 ? 26.357 -15.058 -36.385 1.00 53.28 310 LYS A N 1
ATOM 2421 C CA . LYS A 1 310 ? 27.639 -15.779 -36.459 1.00 53.28 310 LYS A CA 1
ATOM 2422 C C . LYS A 1 310 ? 27.547 -17.079 -37.278 1.00 53.28 310 LYS A C 1
ATOM 2424 O O . LYS A 1 310 ? 28.564 -17.586 -37.744 1.00 53.28 310 LYS A O 1
ATOM 2429 N N . SER A 1 311 ? 26.341 -17.612 -37.499 1.00 59.19 311 SER A N 1
ATOM 2430 C CA . SER A 1 311 ? 26.107 -18.818 -38.301 1.00 59.19 311 SER A CA 1
ATOM 2431 C C . SER A 1 311 ? 25.704 -18.468 -39.734 1.00 59.19 311 SER A C 1
ATOM 2433 O O . SER A 1 311 ? 24.564 -18.087 -40.014 1.00 59.19 311 SER A O 1
ATOM 2435 N N . LYS A 1 312 ? 26.624 -18.697 -40.678 1.00 63.31 312 LYS A N 1
ATOM 2436 C CA . LYS A 1 312 ? 26.386 -18.515 -42.121 1.00 63.31 312 LYS A CA 1
ATOM 2437 C C . LYS A 1 312 ? 25.180 -19.326 -42.621 1.00 63.31 312 LYS A C 1
ATOM 2439 O O . LYS A 1 312 ? 24.458 -18.876 -43.506 1.00 63.31 312 LYS A O 1
ATOM 2444 N N . ALA A 1 313 ? 24.921 -20.488 -42.016 1.00 68.62 313 ALA A N 1
ATOM 2445 C CA . ALA A 1 313 ? 23.766 -21.328 -42.327 1.00 68.62 313 ALA A CA 1
ATOM 2446 C C . ALA A 1 313 ? 22.441 -20.695 -41.872 1.00 68.62 313 ALA A C 1
ATOM 2448 O O . ALA A 1 313 ? 21.450 -20.764 -42.597 1.00 68.62 313 ALA A O 1
ATOM 2449 N N . THR A 1 314 ? 22.417 -20.049 -40.703 1.00 60.75 314 THR A N 1
ATOM 2450 C CA . THR A 1 314 ? 21.207 -19.395 -40.187 1.00 60.75 314 THR A CA 1
ATOM 2451 C C . THR A 1 314 ? 20.899 -18.115 -40.958 1.00 60.75 314 THR A C 1
ATOM 2453 O O . THR A 1 314 ? 19.744 -17.899 -41.315 1.00 60.75 314 THR A O 1
ATOM 2456 N N . LEU A 1 315 ? 21.921 -17.331 -41.320 1.00 62.00 315 LEU A N 1
ATOM 2457 C CA . LEU A 1 315 ? 21.777 -16.178 -42.217 1.00 62.00 315 LEU A CA 1
ATOM 2458 C C . LEU A 1 315 ? 21.282 -16.581 -43.614 1.00 62.00 315 LEU A C 1
ATOM 2460 O O . LEU A 1 315 ? 20.365 -15.957 -44.139 1.00 62.00 315 LEU A O 1
ATOM 2464 N N . ALA A 1 316 ? 21.810 -17.666 -44.192 1.00 69.69 316 ALA A N 1
ATOM 2465 C CA . ALA A 1 316 ? 21.334 -18.189 -45.476 1.00 69.69 316 ALA A CA 1
ATOM 2466 C C . ALA A 1 316 ? 19.891 -18.715 -45.409 1.00 69.69 316 ALA A C 1
ATOM 2468 O O . ALA A 1 316 ? 19.184 -18.710 -46.413 1.00 69.69 316 ALA A O 1
ATOM 2469 N N . ARG A 1 317 ? 19.441 -19.179 -44.238 1.00 66.25 317 ARG A N 1
ATOM 2470 C CA . ARG A 1 317 ? 18.050 -19.586 -44.013 1.00 66.25 317 ARG A CA 1
ATOM 2471 C C . ARG A 1 317 ? 17.134 -18.376 -43.844 1.00 66.25 317 ARG A C 1
ATOM 2473 O O . ARG A 1 317 ? 16.050 -18.379 -44.406 1.00 66.25 317 ARG A O 1
ATOM 2480 N N . LEU A 1 318 ? 17.582 -17.348 -43.120 1.00 61.50 318 LEU A N 1
ATOM 2481 C CA . LEU A 1 318 ? 16.866 -16.083 -42.929 1.00 61.50 318 LEU A CA 1
ATOM 2482 C C . LEU A 1 318 ? 16.714 -15.301 -44.239 1.00 61.50 318 LEU A C 1
ATOM 2484 O O . LEU A 1 318 ? 15.627 -14.820 -44.524 1.00 61.50 318 LEU A O 1
ATOM 2488 N N . GLY A 1 319 ? 17.747 -15.273 -45.085 1.00 63.72 319 GLY A N 1
ATOM 2489 C CA . GLY A 1 319 ? 17.690 -14.656 -46.416 1.00 63.72 319 GLY A CA 1
ATOM 2490 C C . GLY A 1 319 ? 16.796 -15.383 -47.430 1.00 63.72 319 GLY A C 1
ATOM 2491 O O . GLY A 1 319 ? 16.585 -14.867 -48.521 1.00 63.72 319 GLY A O 1
ATOM 2492 N N . LYS A 1 320 ? 16.277 -16.573 -47.093 1.00 69.69 320 LYS A N 1
ATOM 2493 C CA . LYS A 1 320 ? 15.272 -17.297 -47.892 1.00 69.69 320 LYS A CA 1
ATOM 2494 C C . LYS A 1 320 ? 13.837 -17.002 -47.459 1.00 69.69 320 LYS A C 1
ATOM 2496 O O . LYS A 1 320 ? 12.917 -17.400 -48.167 1.00 69.69 320 LYS A O 1
ATOM 2501 N N . PHE A 1 321 ? 13.634 -16.360 -46.308 1.00 56.97 321 PHE A N 1
ATOM 2502 C CA . PHE A 1 321 ? 12.305 -15.889 -45.938 1.00 56.97 321 PHE A CA 1
ATOM 2503 C C . PHE A 1 321 ? 11.984 -14.642 -46.751 1.00 56.97 321 PHE A C 1
ATOM 2505 O O . PHE A 1 321 ? 12.822 -13.753 -46.903 1.00 56.97 321 PHE A O 1
ATOM 2512 N N . SER A 1 322 ? 10.765 -14.590 -47.277 1.00 57.34 322 SER A N 1
ATOM 2513 C CA . SER A 1 322 ? 10.240 -13.431 -47.986 1.00 57.34 322 SER A CA 1
ATOM 2514 C C . SER A 1 322 ? 10.372 -12.206 -47.085 1.00 57.34 322 SER A C 1
ATOM 2516 O O . SER A 1 322 ? 9.865 -12.191 -45.960 1.00 57.34 322 SER A O 1
ATOM 2518 N N . ASN A 1 323 ? 11.094 -11.190 -47.555 1.00 56.72 323 ASN A N 1
ATOM 2519 C CA . ASN A 1 323 ? 11.241 -9.949 -46.814 1.00 56.72 323 ASN A CA 1
ATOM 2520 C C . ASN A 1 323 ? 9.853 -9.302 -46.686 1.00 56.72 323 ASN A C 1
ATOM 2522 O O . ASN A 1 323 ? 9.224 -8.968 -47.686 1.00 56.72 323 ASN A O 1
ATOM 2526 N N . VAL A 1 324 ? 9.382 -9.125 -45.451 1.00 52.38 324 VAL A N 1
ATOM 2527 C CA . VAL A 1 324 ? 8.079 -8.506 -45.141 1.00 52.38 324 VAL A CA 1
ATOM 2528 C C . VAL A 1 324 ? 8.016 -7.053 -45.645 1.00 52.38 324 VAL A C 1
ATOM 2530 O O . VAL A 1 324 ? 6.935 -6.507 -45.832 1.00 52.38 324 VAL A O 1
ATOM 2533 N N . PHE A 1 325 ? 9.172 -6.444 -45.926 1.00 45.94 325 PHE A N 1
ATOM 2534 C CA . PHE A 1 325 ? 9.310 -5.106 -46.501 1.00 45.94 325 PHE A CA 1
ATOM 2535 C C . PHE A 1 325 ? 9.623 -5.103 -48.000 1.00 45.94 325 PHE A C 1
ATOM 2537 O O . PHE A 1 325 ? 9.979 -4.055 -48.535 1.00 45.94 325 PHE A O 1
ATOM 2544 N N . ASP A 1 326 ? 9.540 -6.244 -48.687 1.00 55.66 326 ASP A N 1
ATOM 2545 C CA . ASP A 1 326 ? 9.718 -6.277 -50.135 1.00 55.66 326 ASP A CA 1
ATOM 2546 C C . ASP A 1 326 ? 8.527 -5.559 -50.800 1.00 55.66 326 ASP A C 1
ATOM 2548 O O . ASP A 1 326 ? 7.388 -6.028 -50.671 1.00 55.66 326 ASP A O 1
ATOM 2552 N N . PRO A 1 327 ? 8.738 -4.418 -51.486 1.00 49.56 327 PRO A N 1
ATOM 2553 C CA . PRO A 1 327 ? 7.657 -3.594 -52.033 1.00 49.56 327 PRO A CA 1
ATOM 2554 C C . PRO A 1 327 ? 6.762 -4.343 -53.034 1.00 49.56 327 PRO A C 1
ATOM 2556 O O . PRO A 1 327 ? 5.635 -3.920 -53.281 1.00 49.56 327 PRO A O 1
ATOM 2559 N N . GLY A 1 328 ? 7.207 -5.490 -53.562 1.00 58.47 328 GLY A N 1
ATOM 2560 C CA . GLY A 1 328 ? 6.381 -6.388 -54.372 1.00 58.47 328 GLY A CA 1
ATOM 2561 C C . GLY A 1 328 ? 5.204 -7.043 -53.630 1.00 58.47 328 GLY A C 1
ATOM 2562 O O . GLY A 1 328 ? 4.241 -7.433 -54.287 1.00 58.47 328 GLY A O 1
ATOM 2563 N N . HIS A 1 329 ? 5.240 -7.126 -52.293 1.00 52.53 329 HIS A N 1
ATOM 2564 C CA . HIS A 1 329 ? 4.142 -7.659 -51.469 1.00 52.53 329 HIS A CA 1
ATOM 2565 C C . HIS A 1 329 ? 3.064 -6.612 -51.144 1.00 52.53 329 HIS A C 1
ATOM 2567 O O . HIS A 1 329 ? 1.963 -6.979 -50.745 1.00 52.53 329 HIS A O 1
ATOM 2573 N N . PHE A 1 330 ? 3.345 -5.323 -51.364 1.00 49.91 330 PHE A N 1
ATOM 2574 C CA . PHE A 1 330 ? 2.394 -4.219 -51.189 1.00 49.91 330 PHE A CA 1
ATOM 2575 C C . PHE A 1 330 ? 1.819 -3.741 -52.530 1.00 49.91 330 PHE A C 1
ATOM 2577 O O . PHE A 1 330 ? 1.627 -2.544 -52.742 1.00 49.91 330 PHE A O 1
ATOM 2584 N N . ARG A 1 331 ? 1.538 -4.663 -53.460 1.00 44.66 331 ARG A N 1
ATOM 2585 C CA . ARG A 1 331 ? 0.717 -4.338 -54.634 1.00 44.66 331 ARG A CA 1
ATOM 2586 C C . ARG A 1 331 ? -0.740 -4.214 -54.199 1.00 44.66 331 ARG A C 1
ATOM 2588 O O . ARG A 1 331 ? -1.489 -5.185 -54.212 1.00 44.66 331 ARG A O 1
ATOM 2595 N N . TRP A 1 332 ? -1.115 -3.009 -53.795 1.00 50.53 332 TRP A N 1
ATOM 2596 C CA . TRP A 1 332 ? -2.502 -2.567 -53.849 1.00 50.53 332 TRP A CA 1
ATOM 2597 C C . TRP A 1 332 ? -2.869 -2.416 -55.331 1.00 50.53 332 TRP A C 1
ATOM 2599 O O . TRP A 1 332 ? -2.065 -1.886 -56.102 1.00 50.53 332 TRP A O 1
ATOM 2609 N N . ALA A 1 333 ? -4.011 -2.987 -55.716 1.00 40.25 333 ALA A N 1
ATOM 2610 C CA . ALA A 1 333 ? -4.572 -2.885 -57.061 1.00 40.25 333 ALA A CA 1
ATOM 2611 C C . ALA A 1 333 ? -4.831 -1.430 -57.468 1.00 40.25 333 ALA A C 1
ATOM 2613 O O . ALA A 1 333 ? -5.184 -0.630 -56.568 1.00 40.25 333 ALA A O 1
#